Protein AF-A0A959QEJ2-F1 (afdb_monomer_lite)

pLDDT: mean 89.88, std 11.41, range [33.94, 98.5]

Foldseek 3Di:
DDKDWDFPPPPDPPGTDIDIDDDDDDPPAFDWDKDQALVQLVPWDKDQWDQDPVVSFIAGAKDKWKKKWKWAADDPPPGWTFIDTRNHTQATDDLDVPQQVPQKFKKKWWADQAQRHTDADCQPCPLVFSDGHHPHRIGTFAQQDLVRQVSVLSVLVPHDAQIKMKMKIYHNDLPDFSPLLCQCVSCVPNVDGPVRSVVQQVDDCSVCCNVLGDAIKIKIGGHPDPVTDIDIDTDRRRDMDMDMDIDIHGDFKIKIKHDKIALFPFWFKKAWDWAPDDVVFKDKFKWKWFQAPVRDIDTPGDGHPDRIDTPRPDHSNGRSIMMMMIIMGGSDNSGGTGTSMMIIHGHHDDDPPPDDDD

Secondary structure (DSSP, 8-state):
-EEEEE---TTSTT----EEEEE---TTPPSEEEE-SHHHHTTSEEESEE--TTT-S-EEPEEEEEEEEEE---BTTTB--EEEETTEEEEE----TTT---SEEEEEEEE-TTT--B----SS-TT--SB--TT-SSEEE--SSHHHHHHHHHHHHHSPTT-EEEEEEEESSTT----HHHHGGGHHHHSS-HHHHHHHTT--GGGGHHHH-S--EEEEEETT-TTSPPEEEE--TT--EEEEEEEEEE--EEEEEPPPB--EEEEEEEEEEEES--TTTEEEEEEEEEEPTTS-EEEEEEEE--SEEE-TTS-TTT-SEEEEEEEEEESSS--PPEEEEEEEEEEE-------S--

Structure (mmCIF, N/CA/C/O backbone):
data_AF-A0A959QEJ2-F1
#
_entry.id   AF-A0A959QEJ2-F1
#
loop_
_atom_site.group_PDB
_atom_site.id
_atom_site.type_symbol
_atom_site.label_atom_id
_atom_site.label_alt_id
_atom_site.label_comp_id
_atom_site.label_asym_id
_atom_site.label_entity_id
_atom_site.label_seq_id
_atom_site.pdbx_PDB_ins_code
_atom_site.Cartn_x
_atom_site.Cartn_y
_atom_site.Cartn_z
_atom_site.occupancy
_atom_site.B_iso_or_equiv
_atom_site.auth_seq_id
_atom_site.auth_comp_id
_atom_site.auth_asym_id
_atom_site.auth_atom_id
_atom_site.pdbx_PDB_model_num
ATOM 1 N N . VAL A 1 1 ? -1.644 -9.387 37.502 1.00 73.19 1 VAL A N 1
ATOM 2 C CA . VAL A 1 1 ? -2.914 -10.140 37.366 1.00 73.19 1 VAL A CA 1
ATOM 3 C C . VAL A 1 1 ? -2.727 -11.503 38.004 1.00 73.19 1 VAL A C 1
ATOM 5 O O . VAL A 1 1 ? -1.683 -12.106 37.786 1.00 73.19 1 VAL A O 1
ATOM 8 N N . TYR A 1 2 ? -3.683 -11.956 38.811 1.00 77.75 2 TYR A N 1
ATOM 9 C CA . TYR A 1 2 ? -3.673 -13.294 39.404 1.00 77.75 2 TYR A CA 1
ATOM 10 C C . TYR A 1 2 ? -4.635 -14.194 38.637 1.00 77.75 2 TYR A C 1
ATOM 12 O O . TYR A 1 2 ? -5.730 -13.757 38.289 1.00 77.75 2 TYR A O 1
ATOM 20 N N . TYR A 1 3 ? -4.232 -15.440 38.401 1.00 79.56 3 TYR A N 1
ATOM 21 C CA . TYR A 1 3 ? -5.030 -16.443 37.702 1.00 79.56 3 TYR A CA 1
ATOM 22 C C . TYR A 1 3 ? -5.318 -17.613 38.628 1.00 79.56 3 TYR A C 1
ATOM 24 O O . TYR A 1 3 ? -4.429 -18.084 39.338 1.00 79.56 3 TYR A O 1
ATOM 32 N N . TRP A 1 4 ? -6.546 -18.114 38.588 1.00 76.06 4 TRP A N 1
ATOM 33 C CA . TRP A 1 4 ? -6.916 -19.352 39.255 1.00 76.06 4 TRP A CA 1
ATOM 34 C C . TRP A 1 4 ? -7.781 -20.206 38.335 1.00 76.06 4 TRP A C 1
ATOM 36 O O . TRP A 1 4 ? -8.461 -19.714 37.432 1.00 76.06 4 TRP A O 1
ATOM 46 N N . ARG A 1 5 ? -7.720 -21.519 38.550 1.00 76.75 5 ARG A N 1
ATOM 47 C CA . ARG A 1 5 ? -8.543 -22.491 37.837 1.00 76.75 5 ARG A CA 1
ATOM 48 C C . ARG A 1 5 ? -9.157 -23.473 38.819 1.00 76.75 5 ARG A C 1
ATOM 50 O O . ARG A 1 5 ? -8.495 -23.879 39.770 1.00 76.75 5 ARG A O 1
ATOM 57 N N . VAL A 1 6 ? -10.394 -23.876 38.568 1.00 75.75 6 VAL A N 1
ATOM 58 C CA . VAL A 1 6 ? -11.104 -24.898 39.342 1.00 75.75 6 VAL A CA 1
ATOM 59 C C . VAL A 1 6 ? -11.627 -25.969 38.403 1.00 75.75 6 VAL A C 1
ATOM 61 O O . VAL A 1 6 ? -12.056 -25.672 37.294 1.00 75.75 6 VAL A O 1
ATOM 64 N N . SER A 1 7 ? -11.587 -27.218 38.841 1.00 75.75 7 SER A N 1
ATOM 65 C CA . SER A 1 7 ? -12.257 -28.331 38.180 1.00 75.75 7 SER A CA 1
ATOM 66 C C . SER A 1 7 ? -12.941 -29.180 39.246 1.00 75.75 7 SER A C 1
ATOM 68 O O . SER A 1 7 ? -12.397 -29.286 40.348 1.00 75.75 7 SER A O 1
ATOM 70 N N . PRO A 1 8 ? -14.084 -29.821 38.939 1.00 71.62 8 PRO A N 1
ATOM 71 C CA . PRO A 1 8 ? -14.545 -30.967 39.710 1.00 71.62 8 PRO A CA 1
ATOM 72 C C . PRO A 1 8 ? -13.414 -31.994 39.832 1.00 71.62 8 PRO A C 1
ATOM 74 O O . PRO A 1 8 ? -12.648 -32.189 38.879 1.00 71.62 8 PRO A O 1
ATOM 77 N N . ASP A 1 9 ? -13.291 -32.606 41.008 1.00 66.06 9 ASP A N 1
ATOM 78 C CA . ASP A 1 9 ? -12.338 -33.688 41.236 1.00 66.06 9 ASP A CA 1
ATOM 79 C C . ASP A 1 9 ? -12.692 -34.895 40.346 1.00 66.06 9 ASP A C 1
ATOM 81 O O . ASP A 1 9 ? -13.850 -35.120 39.989 1.00 66.06 9 ASP A O 1
ATOM 85 N N . SER A 1 10 ? -11.672 -35.668 39.990 1.00 61.16 10 SER A N 1
ATOM 86 C CA . SER A 1 10 ? -11.657 -36.825 39.084 1.00 61.16 10 SER A CA 1
ATOM 87 C C . SER A 1 10 ? -12.623 -37.974 39.430 1.00 61.16 10 SER A C 1
ATOM 89 O O . SER A 1 10 ? -12.663 -38.981 38.728 1.00 61.16 10 SER A O 1
ATOM 91 N N . THR A 1 11 ? -13.420 -37.839 40.491 1.00 59.12 11 THR A N 1
ATOM 92 C CA . THR A 1 11 ? -14.353 -38.850 41.007 1.00 59.12 11 THR A CA 1
ATOM 93 C C . THR A 1 11 ? -15.663 -38.949 40.220 1.00 59.12 11 THR A C 1
ATOM 95 O O . THR A 1 11 ? -16.424 -39.895 40.419 1.00 59.12 11 THR A O 1
ATOM 98 N N . ILE A 1 12 ? -15.921 -38.027 39.286 1.00 56.19 12 ILE A N 1
ATOM 99 C CA . ILE A 1 12 ? -17.050 -38.093 38.348 1.00 56.19 12 ILE A CA 1
ATOM 100 C C . ILE A 1 12 ? -16.527 -38.595 36.996 1.00 56.19 12 ILE A C 1
ATOM 102 O O . ILE A 1 12 ? -15.547 -38.066 36.475 1.00 56.19 12 ILE A O 1
ATOM 106 N N . ALA A 1 13 ? -17.217 -39.564 36.383 1.00 59.84 13 ALA A N 1
ATOM 107 C CA . ALA A 1 13 ? -16.878 -40.204 35.100 1.00 59.84 13 ALA A CA 1
ATOM 108 C C . ALA A 1 13 ? -16.727 -39.255 33.878 1.00 59.84 13 ALA A C 1
ATOM 110 O O . ALA A 1 13 ? -16.569 -39.719 32.753 1.00 59.84 13 ALA A O 1
ATOM 111 N N . GLN A 1 14 ? -16.793 -37.934 34.077 1.00 59.59 14 GLN A N 1
ATOM 112 C CA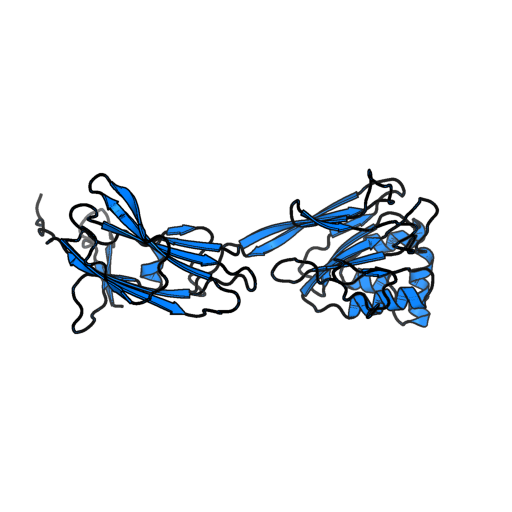 . GLN A 1 14 ? -16.717 -36.888 33.054 1.00 59.59 14 GLN A CA 1
ATOM 113 C C . GLN A 1 14 ? -15.360 -36.155 32.991 1.00 59.59 14 GLN A C 1
ATOM 115 O O . GLN A 1 14 ? -15.221 -35.236 32.184 1.00 59.59 14 GLN A O 1
ATOM 120 N N . GLY A 1 15 ? -14.359 -36.557 33.786 1.00 65.25 15 GLY A N 1
ATOM 121 C CA . GLY A 1 15 ? -13.004 -35.988 33.741 1.00 65.25 15 GLY A CA 1
ATOM 122 C C . GLY A 1 15 ? -12.902 -34.547 34.265 1.00 65.25 15 GLY A C 1
ATOM 123 O O . GLY A 1 15 ? -13.842 -34.011 34.853 1.00 65.25 15 GLY A O 1
ATOM 124 N N . TYR A 1 16 ? -11.740 -33.912 34.068 1.00 69.56 16 TYR A N 1
ATOM 125 C CA . TYR A 1 16 ? -11.512 -32.532 34.504 1.00 69.56 16 TYR A CA 1
ATOM 126 C C . TYR A 1 16 ? -12.243 -31.528 33.601 1.00 69.56 16 TYR A C 1
ATOM 128 O O . TYR A 1 16 ? -12.027 -31.493 32.391 1.00 69.56 16 TYR A O 1
ATOM 136 N N . ARG A 1 17 ? -13.060 -30.658 34.202 1.00 69.75 17 ARG A N 1
ATOM 137 C CA . ARG A 1 17 ? -13.697 -29.506 33.547 1.00 69.75 17 ARG A CA 1
ATOM 138 C C . ARG A 1 17 ? -13.144 -28.225 34.152 1.00 69.75 17 ARG A C 1
ATOM 140 O O . ARG A 1 17 ? -13.677 -27.720 35.138 1.00 69.75 17 ARG A O 1
ATOM 147 N N . TRP A 1 18 ? -12.060 -27.720 33.573 1.00 73.81 18 TRP A N 1
ATOM 148 C CA . TRP A 1 18 ? -11.398 -26.513 34.057 1.00 73.81 18 TRP A CA 1
ATOM 149 C C . TRP A 1 18 ? -12.227 -25.262 33.762 1.00 73.81 18 TRP A C 1
ATOM 151 O O . TRP A 1 18 ? -12.517 -24.953 32.611 1.00 73.81 18 TRP A O 1
ATOM 161 N N . ARG A 1 19 ? -12.562 -24.512 34.810 1.00 68.06 19 ARG A N 1
ATOM 162 C CA . ARG A 1 19 ? -12.990 -23.113 34.734 1.00 68.06 19 ARG A CA 1
ATOM 163 C C . ARG A 1 19 ? -11.826 -22.234 35.152 1.00 68.06 19 ARG A C 1
ATOM 165 O O . ARG A 1 19 ? -11.192 -22.522 36.164 1.00 68.06 19 ARG A O 1
ATOM 172 N N . GLN A 1 20 ? -11.546 -21.187 34.387 1.00 71.62 20 GLN A N 1
ATOM 173 C CA . GLN A 1 20 ? -10.475 -20.231 34.659 1.00 71.62 20 GLN A CA 1
ATOM 174 C C . GLN A 1 20 ? -11.076 -18.873 35.012 1.00 71.62 20 GLN A C 1
ATOM 176 O O . GLN A 1 20 ? -12.088 -18.469 34.444 1.00 71.62 20 GLN A O 1
ATOM 181 N N . SER A 1 21 ? -10.456 -18.173 35.954 1.00 75.25 21 SER A N 1
ATOM 182 C CA . SER A 1 21 ? -10.816 -16.804 36.303 1.00 75.25 21 SER A CA 1
ATOM 183 C C . SER A 1 21 ? -9.566 -16.025 36.708 1.00 75.25 21 SER A C 1
ATOM 185 O O . SER A 1 21 ? -8.531 -16.592 37.071 1.00 75.25 21 SER A O 1
ATOM 187 N N . SER A 1 22 ? -9.648 -14.707 36.579 1.00 76.56 22 SER A N 1
ATOM 188 C CA . SER A 1 22 ? -8.545 -13.786 36.823 1.00 76.56 22 SER A CA 1
ATOM 189 C C . SER A 1 22 ? -9.032 -12.580 37.603 1.00 76.56 22 SER A C 1
ATOM 191 O O . SER A 1 22 ? -10.136 -12.105 37.343 1.00 76.56 22 SER A O 1
ATOM 193 N N . PHE A 1 23 ? -8.198 -12.043 38.485 1.00 76.81 23 PHE A N 1
ATOM 194 C CA . PHE A 1 23 ? -8.492 -10.802 39.196 1.00 76.81 23 PHE A CA 1
ATOM 195 C C . PHE A 1 23 ? -7.242 -9.933 39.347 1.00 76.81 23 PHE A C 1
ATOM 197 O O . PHE A 1 23 ? -6.097 -10.386 39.211 1.00 76.81 23 PHE A O 1
ATOM 204 N N . VAL A 1 24 ? -7.473 -8.661 39.649 1.00 77.75 24 VAL A N 1
ATOM 205 C CA . VAL A 1 24 ? -6.441 -7.702 40.038 1.00 77.75 24 VAL A CA 1
ATOM 206 C C . VAL A 1 24 ? -6.833 -7.140 41.395 1.00 77.75 24 VAL A C 1
ATOM 208 O O . VAL A 1 24 ? -8.002 -6.858 41.632 1.00 77.75 24 VAL A O 1
ATOM 211 N N . PHE A 1 25 ? -5.859 -7.013 42.291 1.00 76.31 25 PHE A N 1
ATOM 212 C CA . PHE A 1 25 ? -6.046 -6.334 43.564 1.00 76.31 25 PHE A CA 1
ATOM 213 C C . PHE A 1 25 ? -5.386 -4.962 43.482 1.00 76.31 25 PHE A C 1
ATOM 215 O O . PHE A 1 25 ? -4.168 -4.873 43.322 1.00 76.31 25 PHE A O 1
ATOM 222 N N . LEU A 1 26 ? -6.200 -3.916 43.572 1.00 75.50 26 LEU A N 1
ATOM 223 C CA . LEU A 1 26 ? -5.760 -2.530 43.632 1.00 75.50 26 LEU A CA 1
ATOM 224 C C . LEU A 1 26 ? -6.232 -1.970 44.977 1.00 75.50 26 LEU A C 1
ATOM 226 O O . LEU A 1 26 ? -7.440 -1.896 45.209 1.00 75.50 26 LEU A O 1
ATOM 230 N N . PRO A 1 27 ? -5.314 -1.641 45.901 1.00 68.00 27 PRO A N 1
ATOM 231 C CA . PRO A 1 27 ? -5.699 -1.025 47.161 1.00 68.00 27 PRO A CA 1
ATOM 232 C C . PRO A 1 27 ? -6.473 0.271 46.883 1.00 68.00 27 PRO A C 1
ATOM 234 O O . PRO A 1 27 ? -5.982 1.102 46.130 1.00 68.00 27 PRO A O 1
ATOM 237 N N . GLN A 1 28 ? -7.629 0.449 47.532 1.00 70.38 28 GLN A N 1
ATOM 238 C CA . GLN A 1 28 ? -8.501 1.641 47.457 1.00 70.38 28 GLN A CA 1
ATOM 239 C C . GLN A 1 28 ? -9.417 1.776 46.226 1.00 70.38 28 GLN A C 1
ATOM 241 O O . GLN A 1 28 ? -10.182 2.734 46.173 1.00 70.38 28 GLN A O 1
ATOM 246 N N . GLU A 1 29 ? -9.421 0.816 45.301 1.00 70.25 29 GLU A N 1
ATOM 247 C CA . GLU A 1 29 ? -10.379 0.795 44.185 1.00 70.25 29 GLU A CA 1
ATOM 248 C C . GLU A 1 29 ? -11.681 0.075 44.565 1.00 70.25 29 GLU A C 1
ATOM 250 O O . GLU A 1 29 ? -11.687 -0.878 45.354 1.00 70.25 29 GLU A O 1
ATOM 255 N N . THR A 1 30 ? -12.797 0.519 43.990 1.00 69.38 30 THR A N 1
ATOM 256 C CA . THR A 1 30 ? -14.090 -0.167 44.090 1.00 69.38 30 THR A CA 1
ATOM 257 C C . THR A 1 30 ? -14.113 -1.415 43.201 1.00 69.38 30 THR A C 1
ATOM 259 O O . THR A 1 30 ? -13.278 -1.600 42.314 1.00 69.38 30 THR A O 1
ATOM 262 N N . GLY A 1 31 ? -15.050 -2.330 43.472 1.00 82.69 31 GLY A N 1
ATOM 263 C CA . GLY A 1 31 ? -15.247 -3.518 42.638 1.00 82.69 31 GLY A CA 1
ATOM 264 C C . GLY A 1 31 ? -15.493 -3.156 41.169 1.00 82.69 31 GLY A C 1
ATOM 265 O O . GLY A 1 31 ? -15.889 -2.037 40.841 1.00 82.69 31 GLY A O 1
ATOM 266 N N . GLY A 1 32 ? -15.240 -4.099 40.265 1.00 89.50 32 GLY A N 1
ATOM 267 C CA . GLY A 1 32 ? -15.432 -3.838 38.848 1.00 89.50 32 GLY A CA 1
ATOM 268 C C . GLY A 1 32 ? -14.846 -4.903 37.937 1.00 89.50 32 GLY A C 1
ATOM 269 O O . GLY A 1 32 ? -14.645 -6.056 38.322 1.00 89.50 32 GLY A O 1
ATOM 270 N N . TRP A 1 33 ? -14.562 -4.484 36.712 1.00 93.25 33 TRP A N 1
ATOM 271 C CA . TRP A 1 33 ? -14.035 -5.303 35.632 1.00 93.25 33 TRP A CA 1
ATOM 272 C C . TRP A 1 33 ? -12.700 -4.740 35.129 1.00 93.25 33 TRP A C 1
ATOM 274 O O . TRP A 1 33 ? -12.486 -3.528 35.109 1.00 93.25 33 TRP A O 1
ATOM 284 N N . ASN A 1 34 ? -11.784 -5.629 34.737 1.00 92.62 34 ASN A N 1
ATOM 285 C CA . ASN A 1 34 ? -10.439 -5.278 34.281 1.00 92.62 34 ASN A CA 1
ATOM 286 C C . ASN A 1 34 ? -9.945 -6.267 33.225 1.00 92.62 34 ASN A C 1
ATOM 288 O O . ASN A 1 34 ? -9.880 -7.471 33.504 1.00 92.62 34 ASN A O 1
ATOM 292 N N . GLN A 1 35 ? -9.393 -5.744 32.131 1.00 92.81 35 GLN A N 1
ATOM 293 C CA . GLN A 1 35 ? -8.440 -6.474 31.293 1.00 92.81 35 GLN A CA 1
ATOM 294 C C . GLN A 1 35 ? -7.149 -5.663 31.165 1.00 92.81 35 GLN A C 1
ATOM 296 O O . GLN A 1 35 ? -7.162 -4.472 30.865 1.00 92.81 35 GLN A O 1
ATOM 301 N N . SER A 1 36 ? -6.030 -6.301 31.496 1.00 91.50 36 SER A N 1
ATOM 302 C CA . SER A 1 36 ? -4.700 -5.680 31.509 1.00 91.50 36 SER A CA 1
ATOM 303 C C . SER A 1 36 ? -3.592 -6.717 31.297 1.00 91.50 36 SER A C 1
ATOM 305 O O . SER A 1 36 ? -2.507 -6.614 31.872 1.00 91.50 36 SER A O 1
ATOM 307 N N . HIS A 1 37 ? -3.922 -7.828 30.642 1.00 91.31 37 HIS A N 1
ATOM 308 C CA . HIS A 1 37 ? -3.003 -8.928 30.380 1.00 91.31 37 HIS A CA 1
ATOM 309 C C . HIS A 1 37 ? -3.528 -9.765 29.216 1.00 91.31 37 HIS A C 1
ATOM 311 O O . HIS A 1 37 ? -4.727 -10.019 29.137 1.00 91.31 37 HIS A O 1
ATOM 317 N N . PHE A 1 38 ? -2.613 -10.276 28.392 1.00 88.19 38 PHE A N 1
ATOM 318 C CA . PHE A 1 38 ? -2.868 -11.085 27.195 1.00 88.19 38 PHE A CA 1
ATOM 319 C C . PHE A 1 38 ? -4.052 -12.069 27.310 1.00 88.19 38 PHE A C 1
ATOM 321 O O . PHE A 1 38 ? -5.046 -11.900 26.622 1.00 88.19 38 PHE A O 1
ATOM 328 N N . PHE A 1 39 ? -4.017 -13.039 28.235 1.00 87.69 39 PHE A N 1
ATOM 329 C CA . PHE A 1 39 ? -5.106 -14.026 28.399 1.00 87.69 39 PHE A CA 1
ATOM 330 C C . PHE A 1 39 ? -6.479 -13.443 28.773 1.00 87.69 39 PHE A C 1
ATOM 332 O O . PHE A 1 39 ? -7.493 -14.132 28.687 1.00 87.69 39 PHE A O 1
ATOM 339 N N . GLN A 1 40 ? -6.527 -12.206 29.272 1.00 88.44 40 GLN A N 1
ATOM 340 C CA . GLN A 1 40 ? -7.794 -11.527 29.504 1.00 88.44 40 GLN A CA 1
ATOM 341 C C . GLN A 1 40 ? -8.339 -10.960 28.194 1.00 88.44 40 GLN A C 1
ATOM 343 O O . GLN A 1 40 ? -9.534 -11.137 27.969 1.00 88.44 40 GLN A O 1
ATOM 348 N N . PHE A 1 41 ? -7.474 -10.345 27.377 1.00 92.00 41 PHE A N 1
ATOM 349 C CA . PHE A 1 41 ? -7.779 -9.797 26.050 1.00 92.00 41 PHE A CA 1
ATOM 350 C C . PHE A 1 41 ? -8.042 -10.873 24.994 1.00 92.00 41 PHE A C 1
ATOM 352 O O . PHE A 1 41 ? -8.841 -10.675 24.097 1.00 92.00 41 PHE A O 1
ATOM 359 N N . SER A 1 42 ? -7.469 -12.072 25.126 1.00 88.44 42 SER A N 1
ATOM 360 C CA . SER A 1 42 ? -7.726 -13.188 24.199 1.00 88.44 42 SER A CA 1
ATOM 361 C C . SER A 1 42 ? -9.177 -13.705 24.220 1.00 88.44 42 SER A C 1
ATOM 363 O O . SER A 1 42 ? -9.483 -14.701 23.572 1.00 88.44 42 SER A O 1
ATOM 365 N N . ARG A 1 43 ? -10.046 -13.108 25.045 1.00 91.56 43 ARG A N 1
ATOM 366 C CA . ARG A 1 43 ? -11.486 -13.392 25.130 1.00 91.56 43 ARG A CA 1
ATOM 367 C C . ARG A 1 43 ? -12.334 -12.328 24.430 1.00 91.56 43 ARG A C 1
ATOM 369 O O . ARG A 1 43 ? -13.553 -12.470 24.425 1.00 91.56 43 ARG A O 1
ATOM 376 N N . ASP A 1 44 ? -11.698 -11.275 23.934 1.00 95.88 44 ASP A N 1
ATOM 377 C CA . ASP A 1 44 ? -12.350 -10.168 23.252 1.00 95.88 44 ASP A CA 1
ATOM 378 C C . ASP A 1 44 ? -12.642 -10.526 21.794 1.00 95.88 44 ASP A C 1
ATOM 380 O O . ASP A 1 44 ? -12.131 -11.509 21.249 1.00 95.88 44 ASP A O 1
ATOM 384 N N . GLU A 1 45 ? -13.519 -9.741 21.186 1.00 96.00 45 GLU A N 1
ATOM 385 C CA . GLU A 1 45 ? -13.860 -9.829 19.775 1.00 96.00 45 GLU A CA 1
ATOM 386 C C . GLU A 1 45 ? -12.905 -8.943 18.977 1.00 96.00 45 GLU A C 1
ATOM 388 O O . GLU A 1 45 ? -12.737 -7.770 19.296 1.00 96.00 45 GLU A O 1
ATOM 393 N N . PHE A 1 46 ? -12.271 -9.493 17.946 1.00 94.75 46 PHE A N 1
ATOM 394 C CA . PHE A 1 46 ? -11.348 -8.747 17.098 1.00 94.75 46 PHE A CA 1
ATOM 395 C C . PHE A 1 46 ? -11.906 -8.663 15.679 1.00 94.75 46 PHE A C 1
ATOM 397 O O . PHE A 1 46 ? -12.263 -9.688 15.093 1.00 94.75 46 PHE A O 1
ATOM 404 N N . VAL A 1 47 ? -11.958 -7.454 15.116 1.00 92.75 47 VAL A N 1
ATOM 405 C CA . VAL A 1 47 ? -12.362 -7.215 13.723 1.00 92.75 47 VAL A CA 1
ATOM 406 C C . VAL A 1 47 ? -11.237 -6.472 13.024 1.00 92.75 47 VAL A C 1
ATOM 408 O O . VAL A 1 47 ? -10.844 -5.396 13.460 1.00 92.75 47 VAL A O 1
ATOM 411 N N . ASN A 1 48 ? -10.701 -7.057 11.951 1.00 91.06 48 ASN A N 1
ATOM 412 C CA . ASN A 1 48 ? -9.531 -6.555 11.217 1.00 91.06 48 ASN A CA 1
ATOM 413 C C . ASN A 1 48 ? -8.263 -6.320 12.068 1.00 91.06 48 ASN A C 1
ATOM 415 O O . ASN A 1 48 ? -7.281 -5.757 11.589 1.00 91.06 48 ASN A O 1
ATOM 419 N N . THR A 1 49 ? -8.252 -6.845 13.292 1.00 92.62 49 THR A N 1
ATOM 420 C CA . THR A 1 49 ? -7.126 -6.855 14.226 1.00 92.62 49 THR A CA 1
ATOM 421 C C . THR A 1 49 ? -6.934 -8.280 14.742 1.00 92.62 49 THR A C 1
ATOM 423 O O . THR A 1 49 ? -7.853 -9.095 14.726 1.00 92.62 49 THR A O 1
ATOM 426 N N . GLU A 1 50 ? -5.740 -8.597 15.217 1.00 93.06 50 GLU A N 1
ATOM 427 C CA . GLU A 1 50 ? -5.402 -9.831 15.910 1.00 93.06 50 GLU A CA 1
ATOM 428 C C . GLU A 1 50 ? -4.468 -9.546 17.096 1.00 93.06 50 GLU A C 1
ATOM 430 O O . GLU A 1 50 ? -3.819 -8.499 17.178 1.00 93.06 50 GLU A O 1
ATOM 435 N N . LEU A 1 51 ? -4.402 -10.492 18.037 1.00 92.88 51 LEU A N 1
ATOM 436 C CA . LEU A 1 51 ? -3.491 -10.455 19.183 1.00 92.88 51 LEU A CA 1
ATOM 437 C C . LEU A 1 51 ? -2.651 -11.747 19.208 1.00 92.88 51 LEU A C 1
ATOM 439 O O . LEU A 1 51 ? -3.009 -12.697 19.912 1.00 92.88 51 LEU A O 1
ATOM 443 N N . PRO A 1 52 ? -1.554 -11.815 18.429 1.00 90.44 52 PRO A N 1
ATOM 444 C CA . PRO A 1 52 ? -0.719 -13.009 18.327 1.00 90.44 52 PRO A CA 1
ATOM 445 C C . PRO A 1 52 ? -0.060 -13.380 19.666 1.00 90.44 52 PRO A C 1
ATOM 447 O O . PRO A 1 52 ? 0.347 -12.514 20.443 1.00 90.44 52 PRO A O 1
ATOM 450 N N . GLU A 1 53 ? 0.045 -14.678 19.974 1.00 87.88 53 GLU A N 1
ATOM 451 C CA . GLU A 1 53 ? 0.583 -15.157 21.263 1.00 87.88 53 GLU A CA 1
ATOM 452 C C . GLU A 1 53 ? 2.101 -14.958 21.408 1.00 87.88 53 GLU A C 1
ATOM 454 O O . GLU A 1 53 ? 2.608 -14.800 22.526 1.00 87.88 53 GLU A O 1
ATOM 459 N N . ASP A 1 54 ? 2.815 -14.955 20.287 1.00 88.75 54 ASP A N 1
ATOM 460 C CA . ASP A 1 54 ? 4.262 -14.788 20.187 1.00 88.75 54 ASP A CA 1
ATOM 461 C C . ASP A 1 54 ? 4.700 -13.343 20.452 1.00 88.75 54 ASP A C 1
ATOM 463 O O . ASP A 1 54 ? 5.650 -13.121 21.205 1.00 88.75 54 ASP A O 1
ATOM 467 N N . THR A 1 55 ? 3.983 -12.362 19.899 1.00 89.06 55 THR A N 1
ATOM 468 C CA . THR A 1 55 ? 4.278 -10.935 20.098 1.00 89.06 55 THR A CA 1
ATOM 469 C C . THR A 1 55 ? 3.537 -10.348 21.295 1.00 89.06 55 THR A C 1
ATOM 471 O O . THR A 1 55 ? 4.053 -9.449 21.959 1.00 89.06 55 THR A O 1
ATOM 474 N N . ARG A 1 56 ? 2.329 -10.854 21.591 1.00 90.31 56 ARG A N 1
ATOM 475 C CA . ARG A 1 56 ? 1.381 -10.306 22.580 1.00 90.31 56 ARG A CA 1
ATOM 476 C C . ARG A 1 56 ? 1.087 -8.819 22.375 1.00 90.31 56 ARG A C 1
ATOM 478 O O . ARG A 1 56 ? 0.737 -8.127 23.330 1.00 90.31 56 ARG A O 1
ATOM 485 N N . ARG A 1 57 ? 1.237 -8.338 21.142 1.00 92.69 57 ARG A N 1
ATOM 486 C CA . ARG A 1 57 ? 0.929 -6.973 20.713 1.00 92.69 57 ARG A CA 1
ATOM 487 C C . ARG A 1 57 ? -0.179 -7.022 19.667 1.00 92.69 57 ARG A C 1
ATOM 489 O O . ARG A 1 57 ? -0.338 -8.037 18.999 1.00 92.69 57 ARG A O 1
ATOM 496 N N . LEU A 1 58 ? -0.970 -5.954 19.577 1.00 92.75 58 LEU A N 1
ATOM 497 C CA . LEU A 1 58 ? -2.024 -5.886 18.566 1.00 92.75 58 LEU A CA 1
ATOM 498 C C . LEU A 1 58 ? -1.359 -5.784 17.194 1.00 92.75 58 LEU A C 1
ATOM 500 O O . LEU A 1 58 ? -0.305 -5.163 17.059 1.00 92.75 58 LEU A O 1
ATOM 504 N N . LYS A 1 59 ? -1.976 -6.401 16.195 1.00 92.06 59 LYS A N 1
ATOM 505 C CA . LYS A 1 59 ? -1.558 -6.335 14.797 1.00 92.06 59 LYS A CA 1
ATOM 506 C C . LYS A 1 59 ? -2.818 -6.245 13.940 1.00 92.06 59 LYS A C 1
ATOM 508 O O . LYS A 1 59 ? -3.793 -6.919 14.256 1.00 92.06 59 LYS A O 1
ATOM 513 N N . TYR A 1 60 ? -2.833 -5.429 12.889 1.00 91.38 60 TYR A N 1
ATOM 514 C CA . TYR A 1 60 ? -3.915 -5.506 11.905 1.00 91.38 60 TYR A CA 1
ATOM 515 C C . TYR A 1 60 ? -3.843 -6.831 11.140 1.00 91.38 60 TYR A C 1
ATOM 517 O O . TYR A 1 60 ? -2.769 -7.424 11.015 1.00 91.38 60 TYR A O 1
ATOM 525 N N . ILE A 1 61 ? -4.980 -7.306 10.631 1.00 86.25 61 ILE A N 1
ATOM 526 C CA . ILE A 1 61 ? -4.981 -8.485 9.757 1.00 86.25 61 ILE A CA 1
ATOM 527 C C . ILE A 1 61 ? -4.170 -8.210 8.487 1.00 86.25 61 ILE A C 1
ATOM 529 O O . ILE A 1 61 ? -4.066 -7.069 8.025 1.00 86.25 61 ILE A O 1
ATOM 533 N N . ASP A 1 62 ? -3.624 -9.270 7.906 1.00 79.44 62 ASP A N 1
ATOM 534 C CA . ASP A 1 62 ? -2.980 -9.178 6.602 1.00 79.44 62 ASP A CA 1
ATOM 535 C C . ASP A 1 62 ? -4.052 -8.889 5.532 1.00 79.44 62 ASP A C 1
ATOM 537 O O . ASP A 1 62 ? -5.137 -9.476 5.535 1.00 79.44 62 ASP A O 1
ATOM 541 N N . ASP A 1 63 ? -3.741 -7.981 4.612 1.00 77.00 63 ASP A N 1
ATOM 542 C CA . ASP A 1 63 ? -4.531 -7.678 3.422 1.00 77.00 63 ASP A CA 1
ATOM 543 C C . ASP A 1 63 ? -3.770 -8.143 2.176 1.00 77.00 63 ASP A C 1
ATOM 545 O O . ASP A 1 63 ? -2.540 -8.209 2.154 1.00 77.00 63 ASP A O 1
ATOM 549 N N . VAL A 1 64 ? -4.492 -8.461 1.108 1.00 77.69 64 VAL A N 1
ATOM 550 C CA . VAL A 1 64 ? -3.883 -8.787 -0.180 1.00 77.69 64 VAL A CA 1
ATOM 551 C C . VAL A 1 64 ? -4.308 -7.739 -1.188 1.00 77.69 64 VAL A C 1
ATOM 553 O O . VAL A 1 64 ? -5.455 -7.689 -1.628 1.00 77.69 64 VAL A O 1
ATOM 556 N N . ILE A 1 65 ? -3.345 -6.922 -1.593 1.00 84.38 65 ILE A N 1
ATOM 557 C CA . ILE A 1 65 ? -3.531 -5.895 -2.607 1.00 84.38 65 ILE A CA 1
ATOM 558 C C . ILE A 1 65 ? -3.073 -6.465 -3.945 1.00 84.38 65 ILE A C 1
ATOM 560 O O . ILE A 1 65 ? -1.950 -6.945 -4.078 1.00 84.38 65 ILE A O 1
ATOM 564 N N . ASP A 1 66 ? -3.939 -6.401 -4.952 1.00 88.12 66 ASP A N 1
ATOM 565 C CA . ASP A 1 66 ? -3.606 -6.848 -6.304 1.00 88.12 66 ASP A CA 1
ATOM 566 C C . ASP A 1 66 ? -2.984 -5.700 -7.109 1.00 88.12 66 ASP A C 1
ATOM 568 O O . ASP A 1 66 ? -3.630 -4.674 -7.334 1.00 88.12 66 ASP A O 1
ATOM 572 N N . LEU A 1 67 ? -1.736 -5.848 -7.542 1.00 92.56 67 LEU A N 1
ATOM 573 C CA . LEU A 1 67 ? -1.081 -4.915 -8.452 1.00 92.56 67 LEU A CA 1
ATOM 574 C C . LEU A 1 67 ? -1.205 -5.413 -9.880 1.00 92.56 67 LEU A C 1
ATOM 576 O O . LEU A 1 67 ? -0.779 -6.522 -10.188 1.00 92.56 67 LEU A O 1
ATOM 580 N N . LYS A 1 68 ? -1.727 -4.575 -10.776 1.00 95.38 68 LYS A N 1
ATOM 581 C CA . LYS A 1 68 ? -1.903 -4.945 -12.186 1.00 95.38 68 LYS A CA 1
ATOM 582 C C . LYS A 1 68 ? -1.070 -4.060 -13.083 1.00 95.38 68 LYS A C 1
ATOM 584 O O . LYS A 1 68 ? -1.039 -2.850 -12.883 1.00 95.38 68 LYS A O 1
ATOM 589 N N . ILE A 1 69 ? -0.467 -4.640 -14.112 1.00 97.38 69 ILE A N 1
ATOM 590 C CA . ILE A 1 69 ? 0.181 -3.899 -15.195 1.00 97.38 69 ILE A CA 1
ATOM 591 C C . ILE A 1 69 ? -0.535 -4.255 -16.486 1.00 97.38 69 ILE A C 1
ATOM 593 O O . ILE A 1 69 ? -0.700 -5.428 -16.807 1.00 97.38 69 ILE A O 1
ATOM 597 N N . GLN A 1 70 ? -0.947 -3.229 -17.218 1.00 96.50 70 GLN A N 1
ATOM 598 C CA . GLN A 1 70 ? -1.432 -3.330 -18.579 1.00 96.50 70 GLN A CA 1
ATOM 599 C C . GLN A 1 70 ? -0.393 -2.710 -19.507 1.00 96.50 70 GLN A C 1
ATOM 601 O O . GLN A 1 70 ? -0.117 -1.515 -19.378 1.00 96.50 70 GLN A O 1
ATOM 606 N N . ASN A 1 71 ? 0.130 -3.478 -20.464 1.00 97.44 71 ASN A N 1
ATOM 607 C CA . ASN A 1 71 ? 1.043 -2.950 -21.473 1.00 97.44 71 ASN A CA 1
ATOM 608 C C . ASN A 1 71 ? 0.533 -3.184 -22.902 1.00 97.44 71 ASN A C 1
ATOM 610 O O . ASN A 1 71 ? -0.128 -4.175 -23.201 1.00 97.44 71 ASN A O 1
ATOM 614 N N . CYS A 1 72 ? 0.777 -2.208 -23.772 1.00 96.19 72 CYS A N 1
ATOM 615 C CA . CYS A 1 72 ? 0.375 -2.180 -25.174 1.00 96.19 72 CYS A CA 1
ATOM 616 C C . CYS A 1 72 ? 1.069 -1.017 -25.900 1.00 96.19 72 CYS A C 1
ATOM 618 O O . CYS A 1 72 ? 1.662 -0.139 -25.277 1.00 96.19 72 CYS A O 1
ATOM 620 N N . ILE A 1 73 ? 0.926 -0.943 -27.220 1.00 95.25 73 ILE A N 1
ATOM 621 C CA . ILE A 1 73 ? 1.163 0.317 -27.929 1.00 95.25 73 ILE A CA 1
ATOM 622 C C . ILE A 1 73 ? 0.066 1.316 -27.544 1.00 95.25 73 ILE A C 1
ATOM 624 O O . ILE A 1 73 ? -1.118 0.970 -27.482 1.00 95.25 73 ILE A O 1
ATOM 628 N N . TYR A 1 74 ? 0.468 2.556 -27.276 1.00 93.62 74 TYR A N 1
ATOM 629 C CA . TYR A 1 74 ? -0.440 3.634 -26.908 1.00 93.62 74 TYR A CA 1
ATOM 630 C C . TYR A 1 74 ? -1.368 4.014 -28.070 1.00 93.62 74 TYR A C 1
ATOM 632 O O . TYR A 1 74 ? -0.917 4.423 -29.135 1.00 93.62 74 TYR A O 1
ATOM 640 N N . ASP A 1 75 ? -2.672 3.958 -27.821 1.00 90.44 75 ASP A N 1
ATOM 641 C CA . ASP A 1 75 ? -3.732 4.394 -28.726 1.00 90.44 75 ASP A CA 1
ATOM 642 C C . ASP A 1 75 ? -4.865 5.009 -27.893 1.00 90.44 75 ASP A C 1
ATOM 644 O O . ASP A 1 75 ? -5.692 4.317 -27.301 1.00 90.44 75 ASP A O 1
ATOM 648 N N . PHE A 1 76 ? -4.866 6.334 -27.757 1.00 85.88 76 PHE A N 1
ATOM 649 C CA . PHE A 1 76 ? -5.832 7.022 -26.904 1.00 85.88 76 PHE A CA 1
ATOM 650 C C . PHE A 1 76 ? -7.219 7.120 -27.562 1.00 85.88 76 PHE A C 1
ATOM 652 O O . PHE A 1 76 ? -7.308 7.578 -28.702 1.00 85.88 76 PHE A O 1
ATOM 659 N N . PRO A 1 77 ? -8.322 6.856 -26.829 1.00 85.56 77 PRO A N 1
ATOM 660 C CA . PRO A 1 77 ? -8.401 6.499 -25.403 1.00 85.56 77 PRO A CA 1
ATOM 661 C C . PRO A 1 77 ? -8.453 4.984 -25.127 1.00 85.56 77 PRO A C 1
ATOM 663 O O . PRO A 1 77 ? -8.576 4.585 -23.971 1.00 85.56 77 PRO A O 1
ATOM 666 N N . SER A 1 78 ? -8.426 4.156 -26.171 1.00 85.00 78 SER A N 1
ATOM 667 C CA . SER A 1 78 ? -8.714 2.716 -26.161 1.00 85.00 78 SER A CA 1
ATOM 668 C C . SER A 1 78 ? -7.655 1.872 -25.456 1.00 85.00 78 SER A C 1
ATOM 670 O O . SER A 1 78 ? -7.997 0.925 -24.749 1.00 85.00 78 SER A O 1
ATOM 672 N N . ARG A 1 79 ? -6.376 2.187 -25.658 1.00 90.62 79 ARG A N 1
ATOM 673 C CA . ARG A 1 79 ? -5.227 1.399 -25.204 1.00 90.62 79 ARG A CA 1
ATOM 674 C C . ARG A 1 79 ? -4.193 2.328 -24.598 1.00 90.62 79 ARG A C 1
ATOM 676 O O . ARG A 1 79 ? -3.577 3.140 -25.281 1.00 90.62 79 ARG A O 1
ATOM 683 N N . ILE A 1 80 ? -4.020 2.239 -23.287 1.00 93.50 80 ILE A N 1
ATOM 684 C CA . ILE A 1 80 ? -3.056 3.066 -22.568 1.00 93.50 80 ILE A CA 1
ATOM 685 C C . ILE A 1 80 ? -2.242 2.131 -21.674 1.00 93.50 80 ILE A C 1
ATOM 687 O O . ILE A 1 80 ? -2.852 1.406 -20.880 1.00 93.50 80 ILE A O 1
ATOM 691 N N . PRO A 1 81 ? -0.901 2.134 -21.777 1.00 96.00 81 PRO A N 1
ATOM 692 C CA . PRO A 1 81 ? -0.045 1.438 -20.824 1.00 96.00 81 PRO A CA 1
ATOM 693 C C . PRO A 1 81 ? -0.192 2.056 -19.438 1.00 96.00 81 PRO A C 1
ATOM 695 O O . PRO A 1 81 ? -0.060 3.277 -19.281 1.00 96.00 81 PRO A O 1
ATOM 698 N N . ARG A 1 82 ? -0.544 1.234 -18.449 1.00 96.25 82 ARG A N 1
ATOM 699 C CA . ARG A 1 82 ? -0.932 1.668 -17.099 1.00 96.25 82 ARG A CA 1
ATOM 700 C C . ARG A 1 82 ? -0.617 0.609 -16.066 1.00 96.25 82 ARG A C 1
ATOM 702 O O . ARG A 1 82 ? -0.617 -0.577 -16.379 1.00 96.25 82 ARG A O 1
ATOM 709 N N . TYR A 1 83 ? -0.467 1.042 -14.823 1.00 97.06 83 TYR A N 1
ATOM 710 C CA . TYR A 1 83 ? -0.463 0.137 -13.684 1.00 97.06 83 TYR A CA 1
ATOM 711 C C . TYR A 1 83 ? -1.479 0.565 -12.622 1.00 97.06 83 TYR A C 1
ATOM 713 O O . TYR A 1 83 ? -1.877 1.733 -12.534 1.00 97.06 83 TYR A O 1
ATOM 721 N N . TYR A 1 84 ? -1.930 -0.417 -11.849 1.00 94.81 84 TYR A N 1
ATOM 722 C CA . TYR A 1 84 ? -3.064 -0.308 -10.947 1.00 94.81 84 TYR A CA 1
ATOM 723 C C . TYR A 1 84 ? -2.746 -0.903 -9.584 1.00 94.81 84 TYR A C 1
ATOM 725 O O . TYR A 1 84 ? -2.010 -1.884 -9.493 1.00 94.81 84 TYR A O 1
ATOM 733 N N . ARG A 1 85 ? -3.402 -0.361 -8.559 1.00 91.38 85 ARG A N 1
ATOM 734 C CA . ARG A 1 85 ? -3.527 -0.942 -7.222 1.00 91.38 85 ARG A CA 1
ATOM 735 C C . ARG A 1 85 ? -4.996 -1.270 -6.981 1.00 91.38 85 ARG A C 1
ATOM 737 O O . ARG A 1 85 ? -5.850 -0.386 -6.928 1.00 91.38 85 ARG A O 1
ATOM 744 N N . GLY A 1 86 ? -5.318 -2.556 -6.929 1.00 87.31 86 GLY A N 1
ATOM 745 C CA . GLY A 1 86 ? -6.684 -3.063 -6.990 1.00 87.31 86 GLY A CA 1
ATOM 746 C C . GLY A 1 86 ? -7.374 -2.664 -8.300 1.00 87.31 86 GLY A C 1
ATOM 747 O O . GLY A 1 86 ? -7.104 -3.227 -9.364 1.00 87.31 86 GLY A O 1
ATOM 748 N N . ASN A 1 87 ? -8.283 -1.692 -8.210 1.00 85.38 87 ASN A N 1
ATOM 749 C CA . ASN A 1 87 ? -9.003 -1.117 -9.354 1.00 85.38 87 ASN A CA 1
ATOM 750 C C . ASN A 1 87 ? -8.632 0.353 -9.622 1.00 85.38 87 ASN A C 1
ATOM 752 O O . ASN A 1 87 ? -9.153 0.955 -10.561 1.00 85.38 87 ASN A O 1
ATOM 756 N N . GLU A 1 88 ? -7.753 0.940 -8.811 1.00 90.56 88 GLU A N 1
ATOM 757 C CA . GLU A 1 88 ? -7.299 2.319 -8.958 1.00 90.56 88 GLU A CA 1
ATOM 758 C C . GLU A 1 88 ? -6.104 2.383 -9.913 1.00 90.56 88 GLU A C 1
ATOM 760 O O . GLU A 1 88 ? -5.116 1.678 -9.721 1.00 90.56 88 GLU A O 1
ATOM 765 N N . ALA A 1 89 ? -6.186 3.223 -10.947 1.00 93.25 89 ALA A N 1
ATOM 766 C CA . ALA A 1 89 ? -5.056 3.485 -11.835 1.00 93.25 89 ALA A CA 1
ATOM 767 C C . ALA A 1 89 ? -4.101 4.476 -11.161 1.00 93.25 89 ALA A C 1
ATOM 769 O O . ALA A 1 89 ? -4.461 5.636 -10.971 1.00 93.25 89 ALA A O 1
ATOM 770 N N . LEU A 1 90 ? -2.889 4.030 -10.838 1.00 94.75 90 LEU A N 1
ATOM 771 C CA . LEU A 1 90 ? -1.907 4.850 -10.127 1.00 94.75 90 LEU A CA 1
ATOM 772 C C . LEU A 1 90 ? -1.040 5.678 -11.077 1.00 94.75 90 LEU A C 1
ATOM 774 O O . LEU A 1 90 ? -0.722 6.827 -10.776 1.00 94.75 90 LEU A O 1
ATOM 778 N N . GLY A 1 91 ? -0.686 5.121 -12.235 1.00 94.50 91 GLY A N 1
ATOM 779 C CA . GLY A 1 91 ? 0.143 5.798 -13.225 1.00 94.50 91 GLY A CA 1
ATOM 780 C C . GLY A 1 91 ? -0.056 5.249 -14.633 1.00 94.50 91 GLY A C 1
ATOM 781 O O . GLY A 1 91 ? -0.555 4.139 -14.845 1.00 94.50 91 GLY A O 1
ATOM 782 N N . SER A 1 92 ? 0.287 6.072 -15.623 1.00 94.50 92 SER A N 1
ATOM 783 C CA . SER A 1 92 ? 0.064 5.762 -17.034 1.00 94.50 92 SER A CA 1
ATOM 784 C C . SER A 1 92 ? 1.096 6.402 -17.937 1.00 94.50 92 SER A C 1
ATOM 786 O O . SER A 1 92 ? 1.408 7.578 -17.756 1.00 94.50 92 SER A O 1
ATOM 788 N N . TYR A 1 93 ? 1.504 5.700 -18.988 1.00 94.31 93 TYR A N 1
ATOM 789 C CA . TYR A 1 93 ? 2.207 6.333 -20.094 1.00 94.31 93 TYR A CA 1
ATOM 790 C C . TYR A 1 93 ? 1.268 7.299 -20.830 1.00 94.31 93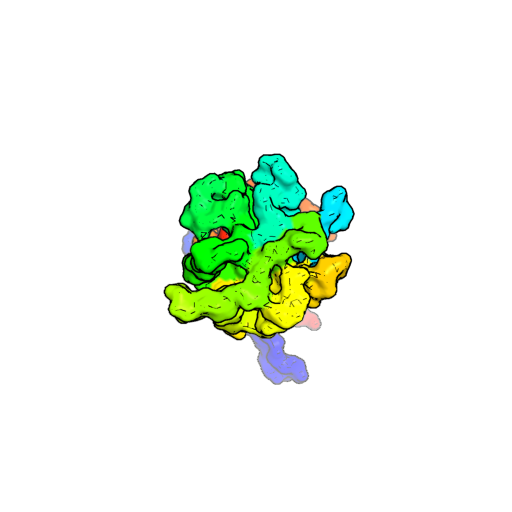 TYR A C 1
ATOM 792 O O . TYR A 1 93 ? 0.218 6.909 -21.346 1.00 94.31 93 TYR A O 1
ATOM 800 N N . ILE A 1 94 ? 1.652 8.575 -20.882 1.00 86.94 94 ILE A N 1
ATOM 801 C CA . ILE A 1 94 ? 0.926 9.613 -21.620 1.00 86.94 94 ILE A CA 1
ATOM 802 C C . ILE A 1 94 ? 1.663 9.849 -22.939 1.00 86.94 94 ILE A C 1
ATOM 804 O O . ILE A 1 94 ? 2.593 10.648 -22.984 1.00 86.94 94 ILE A O 1
ATOM 808 N N . GLY A 1 95 ? 1.271 9.165 -24.015 1.00 76.81 95 GLY A N 1
ATOM 809 C CA . GLY A 1 95 ? 1.873 9.298 -25.350 1.00 76.81 95 GLY A CA 1
ATOM 810 C C . GLY A 1 95 ? 1.448 10.572 -26.090 1.00 76.81 95 GLY A C 1
ATOM 811 O O . GLY A 1 95 ? 0.759 10.513 -27.105 1.00 76.81 95 GLY A O 1
ATOM 812 N N . SER A 1 96 ? 1.822 11.746 -25.580 1.00 75.50 96 SER A N 1
ATOM 813 C CA . SER A 1 96 ? 1.387 13.048 -26.108 1.00 75.50 96 SER A CA 1
ATOM 814 C C . SER A 1 96 ? 2.457 13.725 -26.959 1.00 75.50 96 SER A C 1
ATOM 816 O O . SER A 1 96 ? 3.552 13.986 -26.484 1.00 75.50 96 SER A O 1
ATOM 818 N N . LEU A 1 97 ? 2.120 14.134 -28.187 1.00 70.44 97 LEU A N 1
ATOM 819 C CA . LEU A 1 97 ? 3.029 14.900 -29.059 1.00 70.44 97 LEU A CA 1
ATOM 820 C C . LEU A 1 97 ? 3.444 16.270 -28.491 1.00 70.44 97 LEU A C 1
ATOM 822 O O . LEU A 1 97 ? 4.371 16.876 -29.019 1.00 70.44 97 LEU A O 1
ATOM 826 N N . ILE A 1 98 ? 2.754 16.760 -27.457 1.00 70.75 98 ILE A N 1
ATOM 827 C CA . ILE A 1 98 ? 2.952 18.102 -26.894 1.00 70.75 98 ILE A CA 1
ATOM 828 C C . ILE A 1 98 ? 3.611 18.029 -25.516 1.00 70.75 98 ILE A C 1
ATOM 830 O O . ILE A 1 98 ? 4.494 18.826 -25.223 1.00 70.75 98 ILE A O 1
ATOM 834 N N . THR A 1 99 ? 3.181 17.093 -24.667 1.00 73.31 99 THR A N 1
ATOM 835 C CA . THR A 1 99 ? 3.594 17.064 -23.256 1.00 73.31 99 THR A CA 1
ATOM 836 C C . THR A 1 99 ? 4.682 16.036 -22.975 1.00 73.31 99 THR A C 1
ATOM 838 O O . THR A 1 99 ? 5.562 16.324 -22.180 1.00 73.31 99 THR A O 1
ATOM 841 N N . ASN A 1 100 ? 4.680 14.882 -23.647 1.00 83.00 100 ASN A N 1
ATOM 842 C CA . ASN A 1 100 ? 5.668 13.825 -23.435 1.00 83.00 100 ASN A CA 1
ATOM 843 C C . ASN A 1 100 ? 6.340 13.467 -24.758 1.00 83.00 100 ASN A C 1
ATOM 845 O O . ASN A 1 100 ? 5.767 12.773 -25.593 1.00 83.00 100 ASN A O 1
ATOM 849 N N . THR A 1 101 ? 7.569 13.920 -24.974 1.00 81.88 101 THR A N 1
ATOM 850 C CA . THR A 1 101 ? 8.245 13.719 -26.265 1.00 81.88 101 THR A CA 1
ATOM 851 C C . THR A 1 101 ? 8.809 12.310 -26.458 1.00 81.88 101 THR A C 1
ATOM 853 O O . THR A 1 101 ? 9.173 11.976 -27.586 1.00 81.88 101 THR A O 1
ATOM 856 N N . VAL A 1 102 ? 8.810 11.462 -25.422 1.00 93.50 102 VAL A N 1
ATOM 857 C CA . VAL A 1 102 ? 9.272 10.069 -25.502 1.00 93.50 102 VAL A CA 1
ATOM 858 C C . VAL A 1 102 ? 8.319 9.271 -26.383 1.00 93.50 102 VAL A C 1
ATOM 860 O O . VAL A 1 102 ? 7.139 9.119 -26.055 1.00 93.50 102 VAL A O 1
ATOM 863 N N . LYS A 1 103 ? 8.795 8.811 -27.542 1.00 94.56 103 LYS A N 1
ATOM 864 C CA . LYS A 1 103 ? 7.998 8.026 -28.501 1.00 94.56 103 LYS A CA 1
ATOM 865 C C . LYS A 1 103 ? 8.111 6.528 -28.262 1.00 94.56 103 LYS A C 1
ATOM 867 O O . LYS A 1 103 ? 7.120 5.826 -28.424 1.00 94.56 103 LYS A O 1
ATOM 872 N N . ALA A 1 104 ? 9.290 6.078 -27.860 1.00 96.38 104 ALA A N 1
ATOM 873 C CA . ALA A 1 104 ? 9.546 4.739 -27.378 1.00 96.38 104 ALA A CA 1
ATOM 874 C C . ALA A 1 104 ? 10.595 4.795 -26.263 1.00 96.38 104 ALA A C 1
ATOM 876 O O . ALA A 1 104 ? 11.364 5.754 -26.195 1.00 96.38 104 ALA A O 1
ATOM 877 N N . GLY A 1 105 ? 10.570 3.812 -25.371 1.00 97.38 105 GLY A N 1
ATOM 878 C CA . GLY A 1 105 ? 11.493 3.720 -24.246 1.00 97.38 105 GLY A CA 1
ATOM 879 C C . GLY A 1 105 ? 10.929 2.832 -23.147 1.00 97.38 105 GLY A C 1
ATOM 880 O O . GLY A 1 105 ? 10.220 1.859 -23.425 1.00 97.38 105 GLY A O 1
ATOM 881 N N . VAL A 1 106 ? 11.186 3.201 -21.896 1.00 98.25 106 VAL A N 1
ATOM 882 C CA . VAL A 1 106 ? 10.725 2.464 -20.714 1.00 98.25 106 VAL A CA 1
ATOM 883 C C . VAL A 1 106 ? 10.014 3.386 -19.731 1.00 98.25 106 VAL A C 1
ATOM 885 O O . VAL A 1 106 ? 10.338 4.565 -19.603 1.00 98.25 106 VAL A O 1
ATOM 888 N N . PHE A 1 107 ? 9.022 2.839 -19.042 1.00 98.25 107 PHE A N 1
ATOM 889 C CA . PHE A 1 107 ? 8.342 3.448 -17.910 1.00 98.25 107 PHE A CA 1
ATOM 890 C C . PHE A 1 107 ? 8.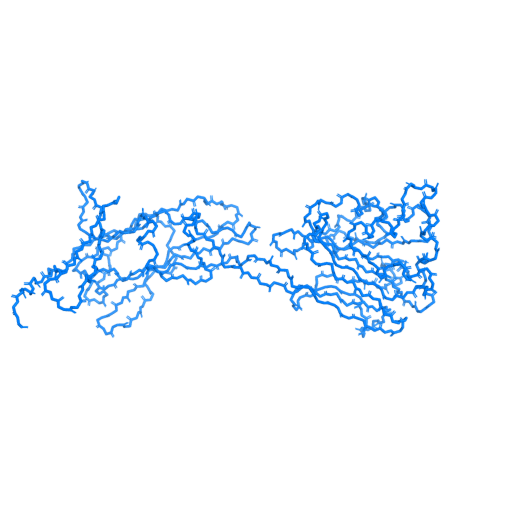681 2.645 -16.660 1.00 98.25 107 PHE A C 1
ATOM 892 O O . PHE A 1 107 ? 8.541 1.420 -16.650 1.00 98.25 107 PHE A O 1
ATOM 899 N N . ILE A 1 108 ? 9.069 3.344 -15.600 1.00 98.50 108 ILE A N 1
ATOM 900 C CA . ILE A 1 108 ? 9.405 2.754 -14.309 1.00 98.50 108 ILE A CA 1
ATOM 901 C C . ILE A 1 108 ? 8.596 3.462 -13.225 1.00 98.50 108 ILE A C 1
ATOM 903 O O . ILE A 1 108 ? 8.576 4.686 -13.161 1.00 98.50 108 ILE A O 1
ATOM 907 N N . ALA A 1 109 ? 7.926 2.707 -12.362 1.00 98.12 109 ALA A N 1
ATOM 908 C CA . ALA A 1 109 ? 7.336 3.213 -11.129 1.00 98.12 109 ALA A CA 1
ATOM 909 C C . ALA A 1 109 ? 7.904 2.438 -9.940 1.00 98.12 109 ALA A C 1
ATOM 911 O O . ALA A 1 109 ? 7.978 1.210 -9.965 1.00 98.12 109 ALA A O 1
ATOM 912 N N . VAL A 1 110 ? 8.281 3.172 -8.897 1.00 97.75 110 VAL A N 1
ATOM 913 C CA . VAL A 1 110 ? 8.764 2.620 -7.630 1.00 97.75 110 VAL A CA 1
ATOM 914 C C . VAL A 1 110 ? 7.647 2.783 -6.615 1.00 97.75 110 VAL A C 1
ATOM 916 O O . VAL A 1 110 ? 7.140 3.891 -6.453 1.00 97.75 110 VAL A O 1
ATOM 919 N N . LEU A 1 111 ? 7.227 1.696 -5.974 1.00 95.62 111 LEU A N 1
ATOM 920 C CA . LEU A 1 111 ? 6.191 1.709 -4.947 1.00 95.62 111 LEU A CA 1
ATOM 921 C C . LEU A 1 111 ? 6.812 1.410 -3.586 1.00 95.62 111 LEU A C 1
ATOM 923 O O . LEU A 1 111 ? 7.669 0.527 -3.467 1.00 95.62 111 LEU A O 1
ATOM 927 N N . ASP A 1 112 ? 6.351 2.129 -2.569 1.00 91.44 112 ASP A N 1
ATOM 928 C CA . ASP A 1 112 ? 6.819 1.955 -1.202 1.00 91.44 112 ASP A CA 1
ATOM 929 C C . ASP A 1 112 ? 6.424 0.581 -0.629 1.00 91.44 112 ASP A C 1
ATOM 931 O O . ASP A 1 112 ? 5.480 -0.077 -1.080 1.00 91.44 112 ASP A O 1
ATOM 935 N N . THR A 1 113 ? 7.154 0.138 0.392 1.00 85.94 113 THR A N 1
ATOM 936 C CA . THR A 1 113 ? 6.997 -1.208 0.963 1.00 85.94 113 THR A CA 1
ATOM 937 C C . THR A 1 113 ? 5.771 -1.391 1.856 1.00 85.94 113 THR A C 1
ATOM 939 O O . THR A 1 113 ? 5.404 -2.534 2.131 1.00 85.94 113 THR A O 1
ATOM 942 N N . VAL A 1 114 ? 5.139 -0.305 2.309 1.00 79.50 114 VAL A N 1
ATOM 943 C CA . VAL A 1 114 ? 4.110 -0.330 3.357 1.00 79.50 114 VAL A CA 1
ATOM 944 C C . VAL A 1 114 ? 2.717 -0.153 2.759 1.00 79.50 114 VAL A C 1
ATOM 946 O O . VAL A 1 114 ? 1.821 -0.983 2.949 1.00 79.50 114 VAL A O 1
ATOM 949 N N . ASN A 1 115 ? 2.530 0.920 1.999 1.00 81.44 115 ASN A N 1
ATOM 950 C CA . ASN A 1 115 ? 1.264 1.330 1.404 1.00 81.44 115 ASN A CA 1
ATOM 951 C C . ASN A 1 115 ? 1.117 0.893 -0.048 1.00 81.44 115 ASN A C 1
ATOM 953 O O . ASN A 1 115 ? -0.017 0.803 -0.544 1.00 81.44 115 ASN A O 1
ATOM 957 N N . ILE A 1 116 ? 2.234 0.532 -0.687 1.00 88.12 116 ILE A N 1
ATOM 958 C CA . ILE A 1 116 ? 2.280 0.156 -2.099 1.00 88.12 116 ILE A CA 1
ATOM 959 C C . ILE A 1 116 ? 1.792 1.337 -2.954 1.00 88.12 116 ILE A C 1
ATOM 961 O O . ILE A 1 116 ? 1.040 1.189 -3.919 1.00 88.12 116 ILE A O 1
ATOM 965 N N . LEU A 1 117 ? 2.176 2.545 -2.547 1.00 91.31 117 LEU A N 1
ATOM 966 C CA . LEU A 1 117 ? 1.912 3.785 -3.250 1.00 91.31 117 LEU A CA 1
ATOM 967 C C . LEU A 1 117 ? 3.162 4.207 -4.020 1.00 91.31 117 LEU A C 1
ATOM 969 O O . LEU A 1 117 ? 4.285 3.931 -3.598 1.00 91.31 117 LEU A O 1
ATOM 973 N N . PRO A 1 118 ? 2.984 4.859 -5.176 1.00 95.31 118 PRO A N 1
ATOM 974 C CA . PRO A 1 118 ? 4.108 5.285 -5.981 1.00 95.31 118 PRO A CA 1
ATOM 975 C C . PRO A 1 118 ? 4.876 6.408 -5.300 1.00 95.31 118 PRO A C 1
ATOM 977 O O . PRO A 1 118 ? 4.284 7.357 -4.789 1.00 95.31 118 PRO A O 1
ATOM 980 N N . ILE A 1 119 ? 6.198 6.315 -5.366 1.00 95.75 119 ILE A N 1
ATOM 981 C CA . ILE A 1 119 ? 7.108 7.415 -5.082 1.00 95.75 119 ILE A CA 1
ATOM 982 C C . ILE A 1 119 ? 7.104 8.304 -6.335 1.00 95.75 119 ILE A C 1
ATOM 984 O O . ILE A 1 119 ? 7.538 7.848 -7.398 1.00 95.75 119 ILE A O 1
ATOM 988 N N . PRO A 1 120 ? 6.539 9.522 -6.269 1.00 95.50 120 PRO A N 1
ATOM 989 C CA . PRO A 1 120 ? 6.382 10.355 -7.449 1.00 95.50 120 PRO A CA 1
ATOM 990 C C . PRO A 1 120 ? 7.700 11.023 -7.847 1.00 95.50 120 PRO A C 1
ATOM 992 O O . PRO A 1 120 ? 8.533 11.343 -6.998 1.00 95.50 120 PRO A O 1
ATOM 995 N N . SER A 1 121 ? 7.835 11.324 -9.139 1.00 93.62 121 SER A N 1
ATOM 996 C CA . SER A 1 121 ? 8.916 12.172 -9.634 1.00 93.62 121 SER A CA 1
ATOM 997 C C . SER A 1 121 ? 8.844 13.575 -9.023 1.00 93.62 121 SER A C 1
ATOM 999 O O . SER A 1 121 ? 7.760 14.134 -8.812 1.00 93.62 121 SER A O 1
ATOM 1001 N N . ASP A 1 122 ? 10.010 14.166 -8.775 1.00 93.00 122 ASP A N 1
ATOM 1002 C CA . ASP A 1 122 ? 10.154 15.552 -8.338 1.00 93.00 122 ASP A CA 1
ATOM 1003 C C . ASP A 1 122 ? 10.052 16.553 -9.505 1.00 93.00 122 ASP A C 1
ATOM 1005 O O . ASP A 1 122 ? 9.929 17.761 -9.285 1.00 93.00 122 ASP A O 1
ATOM 1009 N N . GLY A 1 123 ? 10.037 16.062 -10.751 1.00 90.81 123 GLY A N 1
ATOM 1010 C CA . GLY A 1 123 ? 9.990 16.885 -11.955 1.00 90.81 123 GLY A CA 1
ATOM 1011 C C . GLY A 1 123 ? 11.318 17.512 -12.358 1.00 90.81 123 GLY A C 1
ATOM 1012 O O . GLY A 1 123 ? 11.321 18.330 -13.280 1.00 90.81 123 GLY A O 1
ATOM 1013 N N . ALA A 1 124 ? 12.415 17.180 -11.677 1.00 91.38 124 ALA A N 1
ATOM 1014 C CA . ALA A 1 124 ? 13.715 17.798 -11.891 1.00 91.38 124 ALA A CA 1
ATOM 1015 C C . ALA A 1 124 ? 14.607 17.034 -12.880 1.00 91.38 124 ALA A C 1
ATOM 1017 O O . ALA A 1 124 ? 15.657 17.568 -13.244 1.00 91.38 124 ALA A O 1
ATOM 1018 N N . GLY A 1 125 ? 14.221 15.834 -13.333 1.00 90.25 125 GLY A N 1
ATOM 1019 C CA . GLY A 1 125 ? 15.101 15.013 -14.165 1.00 90.25 125 GLY A CA 1
ATOM 1020 C C . GLY A 1 125 ? 16.246 14.408 -13.353 1.00 90.25 125 GLY A C 1
ATOM 1021 O O . GLY A 1 125 ? 17.337 14.233 -13.894 1.00 90.25 125 GLY A O 1
ATOM 1022 N N . GLN A 1 126 ? 16.061 14.200 -12.041 1.00 91.50 126 GLN A N 1
ATOM 1023 C CA . GLN A 1 126 ? 17.154 13.863 -11.120 1.00 91.50 126 GLN A CA 1
ATOM 1024 C C . GLN A 1 126 ? 17.863 12.561 -11.514 1.00 91.50 126 GLN A C 1
ATOM 1026 O O . GLN A 1 126 ? 19.064 12.425 -11.271 1.00 91.50 126 GLN A O 1
ATOM 1031 N N . TYR A 1 127 ? 17.132 11.628 -12.121 1.00 94.12 127 TYR A N 1
ATOM 1032 C CA . TYR A 1 127 ? 17.630 10.311 -12.495 1.00 94.12 127 TYR A CA 1
ATOM 1033 C C . TYR A 1 127 ? 17.929 10.196 -13.995 1.00 94.12 127 TYR A C 1
ATOM 1035 O O . TYR A 1 127 ? 18.253 9.111 -14.462 1.00 94.12 127 TYR A O 1
ATOM 1043 N N . GLY A 1 128 ? 17.828 11.297 -14.748 1.00 94.25 128 GLY A N 1
ATOM 1044 C CA . GLY A 1 128 ? 17.942 11.298 -16.209 1.00 94.25 128 GLY A CA 1
ATOM 1045 C C . GLY A 1 128 ? 16.622 11.013 -16.931 1.00 94.25 128 GLY A C 1
ATOM 1046 O O . GLY A 1 128 ? 16.613 10.803 -18.138 1.00 94.25 128 GLY A O 1
ATOM 1047 N N . GLU A 1 129 ? 15.482 11.007 -16.231 1.00 94.94 129 GLU A N 1
ATOM 1048 C CA . GLU A 1 129 ? 14.194 10.737 -16.865 1.00 94.94 129 GLU A CA 1
ATOM 1049 C C . GLU A 1 129 ? 13.798 11.832 -17.872 1.00 94.94 129 GLU A C 1
ATOM 1051 O O . GLU A 1 129 ? 13.781 13.028 -17.574 1.00 94.94 129 GLU A O 1
ATOM 1056 N N . ASP A 1 130 ? 13.419 11.422 -19.083 1.00 94.88 130 ASP A N 1
ATOM 1057 C CA . ASP A 1 130 ? 12.965 12.319 -20.150 1.00 94.88 130 ASP A CA 1
ATOM 1058 C C . ASP A 1 130 ? 11.570 12.896 -19.886 1.00 94.88 130 ASP A C 1
ATOM 1060 O O . ASP A 1 130 ? 11.201 13.948 -20.425 1.00 94.88 130 ASP A O 1
ATOM 1064 N N . TYR A 1 131 ? 10.749 12.176 -19.119 1.00 94.25 131 TYR A N 1
ATOM 1065 C CA . TYR A 1 131 ? 9.435 12.647 -18.711 1.00 94.25 131 TYR A CA 1
ATOM 1066 C C . TYR A 1 131 ? 9.028 12.106 -17.344 1.00 94.25 131 TYR A C 1
ATOM 1068 O O . TYR A 1 131 ? 8.983 10.902 -17.100 1.00 94.25 131 TYR A O 1
ATOM 1076 N N . GLY A 1 132 ? 8.597 13.033 -16.500 1.00 91.19 132 GLY A N 1
ATOM 1077 C CA . GLY A 1 132 ? 8.003 12.764 -15.203 1.00 91.19 132 GLY A CA 1
ATOM 1078 C C . GLY A 1 132 ? 7.873 14.081 -14.459 1.00 91.19 132 GLY A C 1
ATOM 1079 O O . GLY A 1 132 ? 8.761 14.397 -13.687 1.00 91.19 132 GLY A O 1
ATOM 1080 N N . PRO A 1 133 ? 6.854 14.916 -14.741 1.00 92.69 133 PRO A N 1
ATOM 1081 C CA . PRO A 1 133 ? 6.690 16.186 -14.035 1.00 92.69 133 PRO A CA 1
ATOM 1082 C C . PRO A 1 133 ? 6.460 15.964 -12.534 1.00 92.69 133 PRO A C 1
ATOM 1084 O O . PRO A 1 133 ? 6.081 14.874 -12.114 1.00 92.69 133 PRO A O 1
ATOM 1087 N N . ALA A 1 134 ? 6.630 17.014 -11.730 1.00 94.69 134 ALA A N 1
ATOM 1088 C CA . ALA A 1 134 ? 6.466 16.930 -10.280 1.00 94.69 134 ALA A CA 1
ATOM 1089 C C . ALA A 1 134 ? 5.111 16.313 -9.885 1.00 94.69 134 ALA A C 1
ATOM 1091 O O . ALA A 1 134 ? 4.057 16.766 -10.343 1.00 94.69 134 ALA A O 1
ATOM 1092 N N . GLY A 1 135 ? 5.141 15.287 -9.033 1.00 93.25 135 GLY A N 1
ATOM 1093 C CA . GLY A 1 135 ? 3.952 14.544 -8.606 1.00 93.25 135 GLY A CA 1
ATOM 1094 C C . GLY A 1 135 ? 3.497 13.454 -9.584 1.00 93.25 135 GLY A C 1
ATOM 1095 O O . GLY A 1 135 ? 2.448 12.850 -9.373 1.00 93.25 135 GLY A O 1
ATOM 1096 N N . PHE A 1 136 ? 4.237 13.203 -10.667 1.00 93.81 136 PHE A N 1
ATOM 1097 C CA . PHE A 1 136 ? 3.924 12.127 -11.599 1.00 93.81 136 PHE A CA 1
ATOM 1098 C C . PHE A 1 136 ? 4.364 10.780 -11.025 1.00 93.81 136 PHE A C 1
ATOM 1100 O O . PHE A 1 136 ? 5.512 10.601 -10.632 1.00 93.81 136 PHE A O 1
ATOM 1107 N N . ASN A 1 137 ? 3.442 9.821 -11.007 1.00 96.50 137 ASN A N 1
ATOM 1108 C CA . ASN A 1 137 ? 3.635 8.493 -10.431 1.00 96.50 137 ASN A CA 1
ATOM 1109 C C . ASN A 1 137 ? 4.402 7.564 -11.388 1.00 96.50 137 ASN A C 1
ATOM 1111 O O . ASN A 1 137 ? 3.884 6.545 -11.843 1.00 96.50 137 ASN A O 1
ATOM 1115 N N . GLY A 1 138 ? 5.608 7.964 -11.774 1.00 95.81 138 GLY A N 1
ATOM 1116 C CA . GLY A 1 138 ? 6.491 7.190 -12.631 1.00 95.81 138 GLY A CA 1
ATOM 1117 C C . GLY A 1 138 ? 7.573 8.035 -13.288 1.00 95.81 138 GLY A C 1
ATOM 1118 O O . GLY A 1 138 ? 7.558 9.262 -13.236 1.00 95.81 138 GLY A O 1
ATOM 1119 N N . TYR A 1 139 ? 8.494 7.344 -13.938 1.00 97.19 139 TYR A N 1
ATOM 1120 C CA . TYR A 1 139 ? 9.683 7.889 -14.571 1.00 97.19 139 TYR A CA 1
ATOM 1121 C C . TYR A 1 139 ? 9.775 7.275 -15.963 1.00 97.19 139 TYR A C 1
ATOM 1123 O O . TYR A 1 139 ? 9.710 6.053 -16.111 1.00 97.19 139 TYR A O 1
ATOM 1131 N N . ILE A 1 140 ? 9.847 8.111 -16.994 1.00 97.06 140 ILE A N 1
ATOM 1132 C CA . ILE A 1 140 ? 9.890 7.659 -18.384 1.00 97.06 140 ILE A CA 1
ATOM 1133 C C . ILE A 1 140 ? 11.234 8.038 -18.974 1.00 97.06 140 ILE A C 1
ATOM 1135 O O . ILE A 1 140 ? 11.591 9.214 -18.988 1.00 97.06 140 ILE A O 1
ATOM 1139 N N . PHE A 1 141 ? 11.921 7.048 -19.521 1.00 97.50 141 PHE A N 1
ATOM 1140 C CA . PHE A 1 141 ? 13.243 7.193 -20.110 1.00 97.50 141 PHE A CA 1
ATOM 1141 C C . PHE A 1 141 ? 13.199 6.766 -21.569 1.00 97.50 141 PHE A C 1
ATOM 1143 O O . PHE A 1 141 ? 12.521 5.794 -21.920 1.00 97.50 141 PHE A O 1
ATOM 1150 N N . LYS A 1 142 ? 13.935 7.470 -22.424 1.00 97.12 142 LYS A N 1
ATOM 1151 C CA . LYS A 1 142 ? 14.348 6.934 -23.720 1.00 97.12 142 LYS A CA 1
ATOM 1152 C C . LYS A 1 142 ? 15.434 5.884 -23.524 1.00 97.12 142 LYS A C 1
ATOM 1154 O O . LYS A 1 142 ? 16.038 5.763 -22.464 1.00 97.12 142 LYS A O 1
ATOM 1159 N N . THR A 1 143 ? 15.680 5.125 -24.578 1.00 97.31 143 THR A N 1
ATOM 1160 C CA . THR A 1 143 ? 16.727 4.099 -24.621 1.00 97.31 143 THR A CA 1
ATOM 1161 C C . THR A 1 143 ? 17.442 4.109 -25.974 1.00 97.31 143 THR A C 1
ATOM 1163 O O . THR A 1 143 ? 17.970 3.082 -26.407 1.00 97.31 143 THR A O 1
ATOM 1166 N N . ASP A 1 144 ? 17.444 5.259 -26.659 1.00 95.12 144 ASP A N 1
ATOM 1167 C CA . ASP A 1 144 ? 17.905 5.403 -28.045 1.00 95.12 144 ASP A CA 1
ATOM 1168 C C . ASP A 1 144 ? 19.430 5.233 -28.149 1.00 95.12 144 ASP A C 1
ATOM 1170 O O . ASP A 1 144 ? 19.945 4.719 -29.143 1.00 95.12 144 ASP A O 1
ATOM 1174 N N . ASP A 1 145 ? 20.166 5.630 -27.109 1.00 96.56 145 ASP A N 1
ATOM 1175 C CA . ASP A 1 145 ? 21.623 5.539 -27.051 1.00 96.56 145 ASP A CA 1
ATOM 1176 C C . ASP A 1 145 ? 22.149 4.990 -25.713 1.00 96.56 145 ASP A C 1
ATOM 1178 O O . ASP A 1 145 ? 21.412 4.785 -24.748 1.00 96.56 145 ASP A O 1
ATOM 1182 N N . VAL A 1 146 ? 23.457 4.717 -25.680 1.00 97.44 146 VAL A N 1
ATOM 1183 C CA . VAL A 1 146 ? 24.148 4.127 -24.522 1.00 97.44 146 VAL A CA 1
ATOM 1184 C C . VAL A 1 146 ? 24.098 5.018 -23.279 1.00 97.44 146 VAL A C 1
ATOM 1186 O O . VAL A 1 146 ? 24.109 4.503 -22.167 1.00 97.44 146 VAL A O 1
ATOM 1189 N N . THR A 1 147 ? 24.038 6.345 -23.437 1.00 97.38 147 THR A N 1
ATOM 1190 C CA . THR A 1 147 ? 23.954 7.264 -22.296 1.00 97.38 147 THR A CA 1
ATOM 1191 C C . THR A 1 147 ? 22.586 7.150 -21.642 1.00 97.38 147 THR A C 1
ATOM 1193 O O . THR A 1 147 ? 22.518 6.936 -20.437 1.00 97.38 147 THR A O 1
ATOM 1196 N N . GLN A 1 148 ? 21.518 7.179 -22.439 1.00 97.62 148 GLN A N 1
ATOM 1197 C CA . GLN A 1 148 ? 20.148 7.043 -21.938 1.00 97.62 148 GLN A CA 1
ATOM 1198 C C . GLN A 1 148 ? 19.895 5.679 -21.287 1.00 97.62 148 GLN A C 1
ATOM 1200 O O . GLN A 1 148 ? 19.261 5.578 -20.241 1.00 97.62 148 GLN A O 1
ATOM 1205 N N . ARG A 1 149 ? 20.434 4.599 -21.863 1.00 98.06 149 ARG A N 1
ATOM 1206 C CA . ARG A 1 149 ? 20.342 3.265 -21.246 1.00 98.06 149 ARG A CA 1
ATOM 1207 C C . ARG A 1 149 ? 21.148 3.168 -19.950 1.00 98.06 149 ARG A C 1
ATOM 1209 O O . ARG A 1 149 ? 20.706 2.491 -19.026 1.00 98.06 149 ARG A O 1
ATOM 1216 N N . GLY A 1 150 ? 22.266 3.889 -19.857 1.00 98.25 150 GLY A N 1
ATOM 1217 C CA . GLY A 1 150 ? 23.010 4.073 -18.611 1.00 98.25 150 GLY A CA 1
ATOM 1218 C C . GLY A 1 150 ? 22.192 4.766 -17.519 1.00 98.25 150 GLY A C 1
ATOM 1219 O O . GLY A 1 150 ? 22.186 4.287 -16.394 1.00 98.25 150 GLY A O 1
ATOM 1220 N N . GLU A 1 151 ? 21.425 5.808 -17.851 1.00 98.38 151 GLU A N 1
ATOM 1221 C CA . GLU A 1 151 ? 20.535 6.494 -16.894 1.00 98.38 151 GLU A CA 1
ATOM 1222 C C . GLU A 1 151 ? 19.461 5.546 -16.332 1.00 98.38 151 GLU A C 1
ATOM 1224 O O . GLU A 1 151 ? 19.197 5.535 -15.129 1.00 98.38 151 GLU A O 1
ATOM 1229 N N . VAL A 1 152 ? 18.892 4.675 -17.176 1.00 98.50 152 VAL A N 1
ATOM 1230 C CA . VAL A 1 152 ? 17.943 3.640 -16.729 1.00 98.50 152 VAL A CA 1
ATOM 1231 C C . VAL A 1 152 ? 18.607 2.641 -15.775 1.00 98.50 152 VAL A C 1
ATOM 1233 O O . VAL A 1 152 ? 18.004 2.270 -14.766 1.00 98.50 152 VAL A O 1
ATOM 1236 N N . ILE A 1 153 ? 19.828 2.195 -16.087 1.00 98.50 153 ILE A N 1
ATOM 1237 C CA . ILE A 1 153 ? 20.610 1.284 -15.236 1.00 98.50 153 ILE A CA 1
ATOM 1238 C C . ILE A 1 153 ? 20.880 1.937 -13.878 1.00 98.50 153 ILE A C 1
ATOM 1240 O O . ILE A 1 153 ? 20.517 1.363 -12.850 1.00 98.50 153 ILE A O 1
ATOM 1244 N N . ASP A 1 154 ? 21.432 3.150 -13.878 1.00 98.31 154 ASP A N 1
ATOM 1245 C CA . ASP A 1 154 ? 21.758 3.899 -12.664 1.00 98.31 154 ASP A CA 1
ATOM 1246 C C . ASP A 1 154 ? 20.506 4.121 -11.803 1.00 98.31 154 ASP A C 1
ATOM 1248 O O . ASP A 1 154 ? 20.541 3.948 -10.581 1.00 98.31 154 ASP A O 1
ATOM 1252 N N . PHE A 1 155 ? 19.366 4.440 -12.429 1.00 98.38 155 PHE A N 1
ATOM 1253 C CA . PHE A 1 155 ? 18.104 4.587 -11.715 1.00 98.38 155 PHE A CA 1
ATOM 1254 C C . PHE A 1 155 ? 17.668 3.277 -11.057 1.00 98.38 155 PHE A C 1
ATOM 1256 O O . PHE A 1 155 ? 17.412 3.267 -9.853 1.00 98.38 155 PHE A O 1
ATOM 1263 N N . LEU A 1 156 ? 17.630 2.169 -11.806 1.00 98.31 156 LEU A N 1
ATOM 1264 C CA . LEU A 1 156 ? 17.252 0.854 -11.278 1.00 98.31 156 LEU A CA 1
ATOM 1265 C C . LEU A 1 156 ? 18.163 0.406 -10.128 1.00 98.31 156 LEU A C 1
ATOM 1267 O O . LEU A 1 156 ? 17.676 -0.175 -9.157 1.00 98.31 156 LEU A O 1
ATOM 1271 N N . GLU A 1 157 ? 19.463 0.683 -10.211 1.00 97.12 157 GLU A N 1
ATOM 1272 C CA . GLU A 1 157 ? 20.432 0.365 -9.159 1.00 97.12 157 GLU A CA 1
ATOM 1273 C C . GLU A 1 157 ? 20.301 1.273 -7.928 1.00 97.12 157 GLU A C 1
ATOM 1275 O O . GLU A 1 157 ? 20.586 0.831 -6.815 1.00 97.12 157 GLU A O 1
ATOM 1280 N N . SER A 1 158 ? 19.820 2.509 -8.100 1.00 96.88 158 SER A N 1
ATOM 1281 C CA . SER A 1 158 ? 19.605 3.462 -7.002 1.00 96.88 158 SER A CA 1
ATOM 1282 C C . SER A 1 158 ? 18.380 3.161 -6.127 1.00 96.88 158 SER A C 1
ATOM 1284 O O . SER A 1 158 ? 18.282 3.687 -5.016 1.00 96.88 158 SER A O 1
ATOM 1286 N N . ILE A 1 159 ? 17.445 2.331 -6.606 1.00 97.75 159 ILE A N 1
ATOM 1287 C CA . ILE A 1 159 ? 16.214 1.986 -5.882 1.00 97.75 159 ILE A CA 1
ATOM 1288 C C . ILE A 1 159 ? 16.560 1.237 -4.592 1.00 97.75 159 ILE A C 1
ATOM 1290 O O . ILE A 1 159 ? 17.287 0.243 -4.612 1.00 97.75 159 ILE A O 1
ATOM 1294 N N . GLU A 1 160 ? 15.985 1.678 -3.470 1.00 96.62 160 GLU A N 1
ATOM 1295 C CA . GLU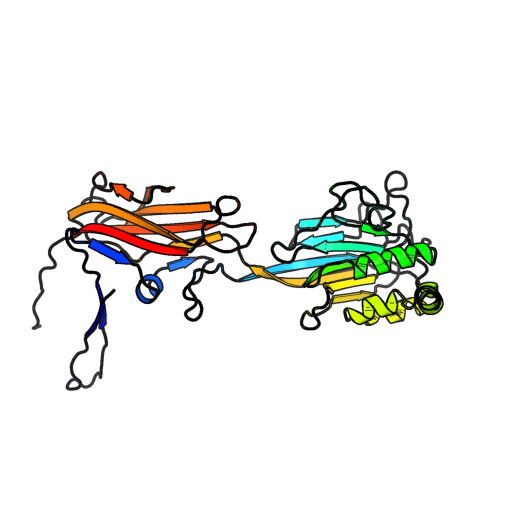 A 1 160 ? 16.202 1.029 -2.175 1.00 96.62 160 GLU A CA 1
ATOM 1296 C C . GLU A 1 160 ? 15.716 -0.437 -2.180 1.00 96.62 160 GLU A C 1
ATOM 1298 O O . GLU A 1 160 ? 14.605 -0.719 -2.654 1.00 96.62 160 GLU A O 1
ATOM 1303 N N . PRO A 1 161 ? 16.505 -1.377 -1.621 1.00 96.31 161 PRO A N 1
ATOM 1304 C CA . PRO A 1 161 ? 16.093 -2.767 -1.466 1.00 96.31 161 PRO A CA 1
ATOM 1305 C C . PRO A 1 161 ? 14.743 -2.905 -0.753 1.00 96.31 161 PRO A C 1
ATOM 1307 O O . PRO A 1 161 ? 14.468 -2.232 0.239 1.00 96.31 161 PRO A O 1
ATOM 1310 N N . GLY A 1 162 ? 13.907 -3.820 -1.237 1.00 93.50 162 GLY A N 1
ATOM 1311 C CA . GLY A 1 162 ? 12.582 -4.105 -0.696 1.00 93.50 162 GLY A CA 1
ATOM 1312 C C . GLY A 1 162 ? 11.441 -3.315 -1.337 1.00 93.50 162 GLY A C 1
ATOM 1313 O O . GLY A 1 162 ? 10.306 -3.788 -1.242 1.00 93.50 162 GLY A O 1
ATOM 1314 N N . ASN A 1 163 ? 11.708 -2.187 -2.011 1.00 96.06 163 ASN A N 1
ATOM 1315 C CA . ASN A 1 163 ? 10.688 -1.461 -2.776 1.00 96.06 163 ASN A CA 1
ATOM 1316 C C . ASN A 1 163 ? 10.159 -2.303 -3.939 1.00 96.06 163 ASN A C 1
ATOM 1318 O O . ASN A 1 163 ? 10.876 -3.121 -4.523 1.00 96.06 163 ASN A O 1
ATOM 1322 N N . TYR A 1 164 ? 8.896 -2.088 -4.294 1.00 95.94 164 TYR A N 1
ATOM 1323 C CA . TYR A 1 164 ? 8.299 -2.738 -5.455 1.00 95.94 164 TYR A CA 1
ATOM 1324 C C . TYR A 1 164 ? 8.577 -1.916 -6.706 1.00 95.94 164 TYR A C 1
ATOM 1326 O O . TYR A 1 164 ? 8.471 -0.692 -6.689 1.00 95.94 164 TYR A O 1
ATOM 1334 N N . VAL A 1 165 ? 8.906 -2.583 -7.805 1.00 97.81 165 VAL A N 1
ATOM 1335 C CA . VAL A 1 165 ? 9.237 -1.926 -9.066 1.00 97.81 165 VAL A CA 1
ATOM 1336 C C . VAL A 1 165 ? 8.306 -2.431 -10.151 1.00 97.81 165 VAL A C 1
ATOM 1338 O O . VAL A 1 165 ? 8.243 -3.623 -10.446 1.00 97.81 165 VAL A O 1
ATOM 1341 N N . VAL A 1 166 ? 7.582 -1.493 -10.750 1.00 98.00 166 VAL A N 1
ATOM 1342 C CA . VAL A 1 166 ? 6.813 -1.677 -11.977 1.00 98.00 166 VAL A CA 1
ATOM 1343 C C . VAL A 1 166 ? 7.674 -1.176 -13.124 1.00 98.00 166 VAL A C 1
ATOM 1345 O O . VAL A 1 166 ? 8.031 -0.003 -13.159 1.00 98.00 166 VAL A O 1
ATOM 1348 N N . PHE A 1 167 ? 7.971 -2.044 -14.079 1.00 98.44 167 PHE A N 1
ATOM 1349 C CA . PHE A 1 167 ? 8.713 -1.713 -15.287 1.00 98.44 167 PHE A CA 1
ATOM 1350 C C . PHE A 1 167 ? 7.886 -2.134 -16.498 1.00 98.44 167 PHE A C 1
ATOM 1352 O O . PHE A 1 167 ? 7.399 -3.261 -16.558 1.00 98.44 167 PHE A O 1
ATOM 1359 N N . PHE A 1 168 ? 7.722 -1.266 -17.489 1.00 98.25 168 PHE A N 1
ATOM 1360 C CA . PHE A 1 168 ? 7.169 -1.678 -18.777 1.00 98.25 168 PHE A CA 1
ATOM 1361 C C . PHE A 1 168 ? 7.699 -0.830 -19.927 1.00 98.25 168 PHE A C 1
ATOM 1363 O O . PHE A 1 168 ? 7.993 0.352 -19.766 1.00 98.25 168 PHE A O 1
ATOM 1370 N N . THR A 1 169 ? 7.827 -1.433 -21.106 1.00 97.94 169 THR A N 1
ATOM 1371 C CA . THR A 1 169 ? 8.207 -0.711 -22.325 1.00 97.94 169 THR A CA 1
ATOM 1372 C C . THR A 1 169 ? 7.058 0.166 -22.794 1.00 97.94 169 THR A C 1
ATOM 1374 O O . THR A 1 169 ? 5.888 -0.173 -22.614 1.00 97.94 169 THR A O 1
ATOM 1377 N N . VAL A 1 170 ? 7.380 1.303 -23.402 1.00 96.62 170 VAL A N 1
ATOM 1378 C CA . VAL A 1 170 ? 6.391 2.229 -23.960 1.00 96.62 170 VAL A CA 1
ATOM 1379 C C . VAL A 1 170 ? 6.665 2.454 -25.434 1.00 96.62 170 VAL A C 1
ATOM 1381 O O . VAL A 1 170 ? 7.816 2.579 -25.843 1.00 96.62 170 VAL A O 1
ATOM 1384 N N . GLN A 1 171 ? 5.600 2.519 -26.230 1.00 95.12 171 GLN A N 1
ATOM 1385 C CA . GLN A 1 171 ? 5.633 2.824 -27.660 1.00 95.12 171 GLN A CA 1
ATOM 1386 C C . GLN A 1 171 ? 4.397 3.651 -28.017 1.00 95.12 171 GLN A C 1
ATOM 1388 O O . GLN A 1 171 ? 3.278 3.337 -27.602 1.00 95.12 171 GLN A O 1
ATOM 1393 N N . ARG A 1 172 ? 4.587 4.721 -28.788 1.00 92.88 172 ARG A N 1
ATOM 1394 C CA . ARG A 1 172 ? 3.503 5.588 -29.267 1.00 92.88 172 ARG A CA 1
ATOM 1395 C C . ARG A 1 172 ? 2.860 5.071 -30.548 1.00 92.88 172 ARG A C 1
ATOM 1397 O O . ARG A 1 172 ? 1.700 5.367 -30.806 1.00 92.88 172 ARG A O 1
ATOM 1404 N N . SER A 1 173 ? 3.613 4.335 -31.354 1.00 91.69 173 SER A N 1
ATOM 1405 C CA . SER A 1 173 ? 3.136 3.676 -32.562 1.00 91.69 173 SER A CA 1
ATOM 1406 C C . SER A 1 173 ? 3.953 2.415 -32.831 1.00 91.69 173 SER A C 1
ATOM 1408 O O . SER A 1 173 ? 5.037 2.244 -32.278 1.00 91.69 173 SER A O 1
ATOM 1410 N N . GLU A 1 174 ? 3.463 1.568 -33.733 1.00 91.00 174 GLU A N 1
ATOM 1411 C CA . GLU A 1 174 ? 4.152 0.350 -34.195 1.00 91.00 174 GLU A CA 1
ATOM 1412 C C . GLU A 1 174 ? 5.524 0.622 -34.833 1.00 91.00 174 GLU A C 1
ATOM 1414 O O . GLU A 1 174 ? 6.352 -0.278 -34.917 1.00 91.00 174 GLU A O 1
ATOM 1419 N N . ASN A 1 175 ? 5.775 1.859 -35.279 1.00 91.88 175 ASN A N 1
ATOM 1420 C CA . ASN A 1 175 ? 7.043 2.252 -35.896 1.00 91.88 175 ASN A CA 1
ATOM 1421 C C . ASN A 1 175 ? 8.035 2.866 -34.898 1.00 91.88 175 ASN A C 1
ATOM 1423 O O . ASN A 1 175 ? 9.182 3.120 -35.268 1.00 91.88 175 ASN A O 1
ATOM 1427 N N . ASP A 1 176 ? 7.603 3.162 -33.670 1.00 94.62 176 ASP A N 1
ATOM 1428 C CA . ASP A 1 176 ? 8.488 3.690 -32.638 1.00 94.62 176 ASP A CA 1
ATOM 1429 C C . ASP A 1 176 ? 9.174 2.515 -31.927 1.00 94.62 176 ASP A C 1
ATOM 1431 O O . ASP A 1 176 ? 8.513 1.593 -31.448 1.00 94.62 176 ASP A O 1
ATOM 1435 N N . ASN A 1 177 ? 10.505 2.548 -31.873 1.00 95.19 177 ASN A N 1
ATOM 1436 C CA . ASN A 1 177 ? 11.343 1.449 -31.401 1.00 95.19 177 ASN A CA 1
ATOM 1437 C C . ASN A 1 177 ? 12.252 1.942 -30.263 1.00 95.19 177 ASN A C 1
ATOM 1439 O O . ASN A 1 177 ? 12.848 3.007 -30.382 1.00 95.19 177 ASN A O 1
ATOM 1443 N N . TYR A 1 178 ? 12.339 1.169 -29.180 1.00 96.56 178 TYR A N 1
ATOM 1444 C CA . TYR A 1 178 ? 13.211 1.422 -28.023 1.00 96.56 178 TYR A CA 1
ATOM 1445 C C . TYR A 1 178 ? 14.566 0.683 -28.111 1.00 96.56 178 TYR A C 1
ATOM 1447 O O . TYR A 1 178 ? 15.324 0.639 -27.140 1.00 96.56 178 TYR A O 1
ATOM 1455 N N . LEU A 1 179 ? 14.856 0.113 -29.284 1.00 97.12 179 LEU A N 1
ATOM 1456 C CA . LEU A 1 179 ? 16.109 -0.520 -29.702 1.00 97.12 179 LEU A CA 1
ATOM 1457 C C . LEU A 1 179 ? 16.613 -1.619 -28.747 1.00 97.12 179 LEU A C 1
ATOM 1459 O O . LEU A 1 179 ? 17.776 -1.578 -28.339 1.00 97.12 179 LEU A O 1
ATOM 1463 N N . PRO A 1 180 ? 15.778 -2.610 -28.365 1.00 97.12 180 PRO A N 1
ATOM 1464 C CA . PRO A 1 180 ? 16.221 -3.691 -27.482 1.00 97.12 180 PRO A CA 1
ATOM 1465 C C . PRO A 1 180 ? 17.443 -4.448 -28.018 1.00 97.12 180 PRO A C 1
ATOM 1467 O O . PRO A 1 180 ? 18.280 -4.909 -27.241 1.00 97.12 180 PRO A O 1
ATOM 1470 N N . GLU A 1 181 ? 17.582 -4.570 -29.336 1.00 97.06 181 GLU A N 1
ATOM 1471 C CA . GLU A 1 181 ? 18.721 -5.212 -29.993 1.00 97.06 181 GLU A CA 1
ATOM 1472 C C . GLU A 1 181 ? 20.081 -4.603 -29.610 1.00 97.06 181 GLU A C 1
ATOM 1474 O O . GLU A 1 181 ? 21.085 -5.319 -29.599 1.00 97.06 181 GLU A O 1
ATOM 1479 N N . ASP A 1 182 ? 20.109 -3.322 -29.232 1.00 96.50 182 ASP A N 1
ATOM 1480 C CA . ASP A 1 182 ? 21.337 -2.594 -28.912 1.00 96.50 182 ASP A CA 1
ATOM 1481 C C . ASP A 1 182 ? 21.707 -2.656 -27.422 1.00 96.50 182 ASP A C 1
ATOM 1483 O O . ASP A 1 182 ? 22.861 -2.410 -27.073 1.00 96.50 182 ASP A O 1
ATOM 1487 N N . TRP A 1 183 ? 20.774 -3.018 -26.531 1.00 97.06 183 TRP A N 1
ATOM 1488 C CA . TRP A 1 183 ? 20.982 -2.946 -25.075 1.00 97.06 183 TRP A CA 1
ATOM 1489 C C . TRP A 1 183 ? 22.151 -3.828 -24.609 1.00 97.06 183 TRP A C 1
ATOM 1491 O O . TRP A 1 183 ? 22.943 -3.421 -23.769 1.00 97.06 183 TRP A O 1
ATOM 1501 N N . ALA A 1 184 ? 22.322 -5.017 -25.197 1.00 95.38 184 ALA A N 1
ATOM 1502 C CA . ALA A 1 184 ? 23.391 -5.948 -24.818 1.00 95.38 184 ALA A CA 1
ATOM 1503 C C . ALA A 1 184 ? 24.805 -5.439 -25.170 1.00 95.38 184 ALA A C 1
ATOM 1505 O O . ALA A 1 184 ? 25.797 -5.906 -24.609 1.00 95.38 184 ALA A O 1
ATOM 1506 N N . ALA A 1 185 ? 24.929 -4.497 -26.113 1.00 95.25 185 ALA A N 1
ATOM 1507 C CA . ALA A 1 185 ? 26.227 -3.932 -26.480 1.00 95.25 185 ALA A CA 1
ATOM 1508 C C . ALA A 1 185 ? 26.809 -3.053 -25.357 1.00 95.25 185 ALA A C 1
ATOM 1510 O O . ALA A 1 185 ? 28.035 -2.904 -25.254 1.00 95.25 185 ALA A O 1
ATOM 1511 N N . ASP A 1 186 ? 25.941 -2.518 -24.493 1.00 96.81 186 ASP A N 1
ATOM 1512 C CA . ASP A 1 186 ? 26.300 -1.566 -23.446 1.00 96.81 186 ASP A CA 1
ATOM 1513 C C . ASP A 1 186 ? 27.221 -2.174 -22.380 1.00 96.81 186 ASP A C 1
ATOM 1515 O O . ASP A 1 186 ? 28.064 -1.457 -21.845 1.00 96.81 186 ASP A O 1
ATOM 1519 N N . ALA A 1 187 ? 27.182 -3.494 -22.148 1.00 96.19 187 ALA A N 1
ATOM 1520 C CA . ALA A 1 187 ? 28.050 -4.174 -21.178 1.00 96.19 187 ALA A CA 1
ATOM 1521 C C . ALA A 1 187 ? 29.548 -3.936 -21.425 1.00 96.19 187 ALA A C 1
ATOM 1523 O O . ALA A 1 187 ? 30.356 -3.946 -20.496 1.00 96.19 187 ALA A O 1
ATOM 1524 N N . THR A 1 188 ? 29.938 -3.679 -22.675 1.00 95.31 188 THR A N 1
ATOM 1525 C CA . THR A 1 188 ? 31.333 -3.372 -23.029 1.00 95.31 188 THR A CA 1
ATOM 1526 C C . THR A 1 188 ? 31.762 -1.946 -22.674 1.00 95.31 188 THR A C 1
ATOM 1528 O O . THR A 1 188 ? 32.961 -1.683 -22.568 1.00 95.31 188 THR A O 1
ATOM 1531 N N . VAL A 1 189 ? 30.800 -1.038 -22.488 1.00 96.00 189 VAL A N 1
ATOM 1532 C CA . VAL A 1 189 ? 31.011 0.395 -22.239 1.00 96.00 189 VAL A CA 1
ATOM 1533 C C . VAL A 1 189 ? 30.710 0.751 -20.784 1.00 96.00 189 VAL A C 1
ATOM 1535 O O . VAL A 1 189 ? 31.508 1.439 -20.152 1.00 96.00 189 VAL A O 1
ATOM 1538 N N . LEU A 1 190 ? 29.584 0.267 -20.257 1.00 96.31 190 LEU A N 1
ATOM 1539 C CA . LEU A 1 190 ? 29.070 0.571 -18.920 1.00 96.31 190 LEU A CA 1
ATOM 1540 C C . LEU A 1 190 ? 29.467 -0.484 -17.874 1.00 96.31 190 LEU A C 1
ATOM 1542 O O . LEU A 1 190 ? 29.342 -0.247 -16.679 1.00 96.31 190 LEU A O 1
ATOM 1546 N N . GLY A 1 191 ? 29.969 -1.648 -18.304 1.00 96.75 191 GLY A N 1
ATOM 1547 C CA . GLY A 1 191 ? 30.318 -2.769 -17.420 1.00 96.75 191 GLY A CA 1
ATOM 1548 C C . GLY A 1 191 ? 29.132 -3.652 -17.014 1.00 96.75 191 GLY A C 1
ATOM 1549 O O . GLY A 1 191 ? 29.349 -4.715 -16.437 1.00 96.75 191 GLY A O 1
ATOM 1550 N N . THR A 1 192 ? 27.911 -3.239 -17.354 1.00 97.75 192 THR A N 1
ATOM 1551 C CA . THR A 1 192 ? 26.658 -3.997 -17.259 1.00 97.75 192 THR A CA 1
ATOM 1552 C C . THR A 1 192 ? 25.724 -3.559 -18.392 1.00 97.75 192 THR A C 1
ATOM 1554 O O . THR A 1 192 ? 26.024 -2.607 -19.116 1.00 97.75 192 THR A O 1
ATOM 1557 N N . ASP A 1 193 ? 24.603 -4.246 -18.558 1.00 97.94 193 ASP A N 1
ATOM 1558 C CA . ASP A 1 193 ? 23.545 -3.871 -19.492 1.00 97.94 193 ASP A CA 1
ATOM 1559 C C . ASP A 1 193 ? 22.153 -4.051 -18.861 1.00 97.94 193 ASP A C 1
ATOM 1561 O O . ASP A 1 193 ? 21.996 -4.662 -17.799 1.00 97.94 193 ASP A O 1
ATOM 1565 N N . LEU A 1 194 ? 21.118 -3.520 -19.519 1.00 97.81 194 LEU A N 1
ATOM 1566 C CA . LEU A 1 194 ? 19.739 -3.618 -19.029 1.00 97.81 194 LEU A CA 1
ATOM 1567 C C . LEU A 1 194 ? 19.260 -5.069 -18.883 1.00 97.81 194 LEU A C 1
ATOM 1569 O O . LEU A 1 194 ? 18.487 -5.369 -17.973 1.00 97.81 194 LEU A O 1
ATOM 1573 N N . TYR A 1 195 ? 19.730 -5.987 -19.731 1.00 98.19 195 TYR A N 1
ATOM 1574 C CA . TYR A 1 195 ? 19.365 -7.398 -19.634 1.00 98.19 195 TYR A CA 1
ATOM 1575 C C . TYR A 1 195 ? 19.934 -8.037 -18.370 1.00 98.19 195 TYR A C 1
ATOM 1577 O O . TYR A 1 195 ? 19.234 -8.795 -17.702 1.00 98.19 195 TYR A O 1
ATOM 1585 N N . GLN A 1 196 ? 21.178 -7.720 -18.019 1.00 98.06 196 GLN A N 1
ATOM 1586 C CA . GLN A 1 196 ? 21.851 -8.198 -16.816 1.00 98.06 196 GLN A CA 1
ATOM 1587 C C . GLN A 1 196 ? 21.224 -7.611 -15.550 1.00 98.06 196 GLN A C 1
ATOM 1589 O O . GLN A 1 196 ? 20.961 -8.361 -14.610 1.00 98.06 196 GLN A O 1
ATOM 1594 N N . VAL A 1 197 ? 20.924 -6.307 -15.537 1.00 98.12 197 VAL A N 1
ATOM 1595 C CA . VAL A 1 197 ? 20.279 -5.638 -14.393 1.00 98.12 197 VAL A CA 1
ATOM 1596 C C . VAL A 1 197 ? 18.896 -6.228 -14.122 1.00 98.12 197 VAL A C 1
ATOM 1598 O O . VAL A 1 197 ? 18.590 -6.586 -12.985 1.00 98.12 197 VAL A O 1
ATOM 1601 N N . LEU A 1 198 ? 18.070 -6.398 -15.158 1.00 98.12 198 LEU A N 1
ATOM 1602 C CA . LEU A 1 198 ? 16.734 -6.976 -15.003 1.00 98.12 198 LEU A CA 1
ATOM 1603 C C . LEU A 1 198 ? 16.801 -8.475 -14.662 1.00 98.12 198 LEU A C 1
ATOM 1605 O O . LEU A 1 198 ? 16.043 -8.942 -13.811 1.00 98.12 198 LEU A O 1
ATOM 1609 N N . ALA A 1 199 ? 17.742 -9.228 -15.243 1.00 97.12 199 ALA A N 1
ATOM 1610 C CA . ALA A 1 199 ? 17.942 -10.639 -14.907 1.00 97.12 199 ALA A CA 1
ATOM 1611 C C . ALA A 1 199 ? 18.417 -10.847 -13.462 1.00 97.12 199 ALA A C 1
ATOM 1613 O O . ALA A 1 199 ? 18.018 -11.819 -12.821 1.00 97.12 199 ALA A O 1
ATOM 1614 N N . ALA A 1 200 ? 19.209 -9.922 -12.912 1.00 96.81 200 ALA A N 1
ATOM 1615 C CA . ALA A 1 200 ? 19.594 -9.945 -11.501 1.00 96.81 200 ALA A CA 1
ATOM 1616 C C . ALA A 1 200 ? 18.387 -9.787 -10.560 1.00 96.81 200 ALA A C 1
ATOM 1618 O O . ALA A 1 200 ? 18.421 -10.280 -9.435 1.00 96.81 200 ALA A O 1
ATOM 1619 N N . GLN A 1 201 ? 17.308 -9.156 -11.035 1.00 97.56 201 GLN A N 1
ATOM 1620 C CA . GLN A 1 201 ? 16.029 -9.051 -10.329 1.00 97.56 201 GLN A CA 1
ATOM 1621 C C . GLN A 1 201 ? 15.080 -10.225 -10.628 1.00 97.56 201 GLN A C 1
ATOM 1623 O O . GLN A 1 201 ? 13.944 -10.217 -10.168 1.00 97.56 201 GLN A O 1
ATOM 1628 N N . GLY A 1 202 ? 15.534 -11.237 -11.377 1.00 96.44 202 GLY A N 1
ATOM 1629 C CA . GLY A 1 202 ? 14.792 -12.461 -11.692 1.00 96.44 202 GLY A CA 1
ATOM 1630 C C . GLY A 1 202 ? 14.032 -12.448 -13.022 1.00 96.44 202 GLY A C 1
ATOM 1631 O O . GLY A 1 202 ? 13.293 -13.394 -13.287 1.00 96.44 202 GLY A O 1
ATOM 1632 N N . ALA A 1 203 ? 14.215 -11.426 -13.868 1.00 97.38 203 ALA A N 1
ATOM 1633 C CA . ALA A 1 203 ? 13.657 -11.406 -15.220 1.00 97.38 203 ALA A CA 1
ATOM 1634 C C . ALA A 1 203 ? 14.322 -12.460 -16.124 1.00 97.38 203 ALA A C 1
ATOM 1636 O O . ALA A 1 203 ? 15.533 -12.686 -16.079 1.00 97.38 203 ALA A O 1
ATOM 1637 N N . THR A 1 204 ? 13.532 -13.097 -16.978 1.00 96.94 204 THR A N 1
ATOM 1638 C CA . THR A 1 204 ? 13.963 -14.182 -17.866 1.00 96.94 204 THR A CA 1
ATOM 1639 C C . THR A 1 204 ? 13.512 -13.970 -19.308 1.00 96.94 204 THR A C 1
ATOM 1641 O O . THR A 1 204 ? 14.318 -14.165 -20.215 1.00 96.94 204 THR A O 1
ATOM 1644 N N . LEU A 1 205 ? 12.275 -13.516 -19.531 1.00 96.88 205 LEU A N 1
ATOM 1645 C CA . LEU A 1 205 ? 11.698 -13.261 -20.857 1.00 96.88 205 LEU A CA 1
ATOM 1646 C C . LEU A 1 205 ? 12.313 -12.040 -21.544 1.00 96.88 205 LEU A C 1
ATOM 1648 O O . LEU A 1 205 ? 12.321 -11.961 -22.770 1.00 96.88 205 LEU A O 1
ATOM 1652 N N . VAL A 1 206 ? 12.868 -11.095 -20.781 1.00 96.56 206 VAL A N 1
ATOM 1653 C CA . VAL A 1 206 ? 13.562 -9.920 -21.323 1.00 96.56 206 VAL A CA 1
ATOM 1654 C C . VAL A 1 206 ? 14.656 -10.306 -22.326 1.00 96.56 206 VAL A C 1
ATOM 1656 O O . VAL A 1 206 ? 14.879 -9.589 -23.296 1.00 96.56 206 VAL A O 1
ATOM 1659 N N . GLN A 1 207 ? 15.281 -11.475 -22.150 1.00 96.38 207 GLN A N 1
ATOM 1660 C CA . GLN A 1 207 ? 16.346 -11.992 -23.016 1.00 96.38 207 GLN A CA 1
ATOM 1661 C C . GLN A 1 207 ? 15.874 -12.326 -24.440 1.00 96.38 207 GLN A C 1
ATOM 1663 O O . GLN A 1 207 ? 16.705 -12.480 -25.336 1.00 96.38 207 GLN A O 1
ATOM 1668 N N . ASP A 1 208 ? 14.562 -12.419 -24.669 1.00 96.88 208 ASP A N 1
ATOM 1669 C CA . ASP A 1 208 ? 13.991 -12.703 -25.986 1.00 96.88 208 ASP A CA 1
ATOM 1670 C C . ASP A 1 208 ? 13.848 -11.429 -26.843 1.00 96.88 208 ASP A C 1
ATOM 1672 O O . ASP A 1 208 ? 13.826 -11.499 -28.077 1.00 96.88 208 ASP A O 1
ATOM 1676 N N . LEU A 1 209 ? 13.813 -10.244 -26.215 1.00 96.12 209 LEU A N 1
ATOM 1677 C CA . LEU A 1 209 ? 13.629 -8.953 -26.890 1.00 96.12 209 LEU A CA 1
ATOM 1678 C C . LEU A 1 209 ? 14.650 -8.630 -27.998 1.00 96.12 209 LEU A C 1
ATOM 1680 O O . LEU A 1 209 ? 14.215 -8.088 -29.013 1.00 96.12 209 LEU A O 1
ATOM 1684 N N . PRO A 1 210 ? 15.951 -8.982 -27.912 1.00 96.31 210 PRO A N 1
ATOM 1685 C CA . PRO A 1 210 ? 16.894 -8.741 -29.007 1.00 96.31 210 PRO A CA 1
ATOM 1686 C C . PRO A 1 210 ? 16.501 -9.416 -30.325 1.00 96.31 210 PRO A C 1
ATOM 1688 O O . PRO A 1 210 ? 16.822 -8.916 -31.398 1.00 96.31 210 PRO A O 1
ATOM 1691 N N . GLN A 1 211 ? 15.844 -10.579 -30.256 1.00 95.94 211 GLN A N 1
ATOM 1692 C CA . GLN A 1 211 ? 15.406 -11.322 -31.444 1.00 95.94 211 GLN A CA 1
ATOM 1693 C C . GLN A 1 211 ? 14.010 -10.903 -31.889 1.00 95.94 211 GLN A C 1
ATOM 1695 O O . GLN A 1 211 ? 13.693 -10.890 -33.077 1.00 95.94 211 GLN A O 1
ATOM 1700 N N . LEU A 1 212 ? 13.168 -10.587 -30.914 1.00 95.38 212 LEU A N 1
ATOM 1701 C CA . LEU A 1 212 ? 11.776 -10.244 -31.114 1.00 95.38 212 LEU A CA 1
ATOM 1702 C C . LEU A 1 212 ? 11.577 -8.773 -31.533 1.00 95.38 212 LEU A C 1
ATOM 1704 O O . LEU A 1 212 ? 10.553 -8.449 -32.139 1.00 95.38 212 LEU A O 1
ATOM 1708 N N . GLY A 1 213 ? 12.540 -7.895 -31.258 1.00 95.56 213 GLY A N 1
ATOM 1709 C CA . GLY A 1 213 ? 12.433 -6.454 -31.482 1.00 95.56 213 GLY A CA 1
ATOM 1710 C C . GLY A 1 213 ? 11.483 -5.772 -30.494 1.00 95.56 213 GLY A C 1
ATOM 1711 O O . GLY A 1 213 ? 10.927 -6.409 -29.594 1.00 95.56 213 GLY A O 1
ATOM 1712 N N . ALA A 1 214 ? 11.293 -4.460 -30.658 1.00 96.50 214 ALA A N 1
ATOM 1713 C CA . ALA A 1 214 ? 10.424 -3.684 -29.778 1.00 96.50 214 ALA A CA 1
ATOM 1714 C C . ALA A 1 214 ? 8.973 -4.171 -29.805 1.00 96.50 214 ALA A C 1
ATOM 1716 O O . ALA A 1 214 ? 8.371 -4.273 -30.870 1.00 96.50 214 ALA A O 1
ATOM 1717 N N . ARG A 1 215 ? 8.425 -4.453 -28.621 1.00 96.19 215 ARG A N 1
ATOM 1718 C CA . ARG A 1 215 ? 7.049 -4.908 -28.381 1.00 96.19 215 ARG A CA 1
ATOM 1719 C C . ARG A 1 215 ? 6.650 -4.651 -26.922 1.00 96.19 215 ARG A C 1
ATOM 1721 O O . ARG A 1 215 ? 7.521 -4.384 -26.087 1.00 96.19 215 ARG A O 1
ATOM 1728 N N . PRO A 1 216 ? 5.360 -4.744 -26.564 1.00 97.31 216 PRO A N 1
ATOM 1729 C CA . PRO A 1 216 ? 4.948 -4.587 -25.176 1.00 97.31 216 PRO A CA 1
ATOM 1730 C C . PRO A 1 216 ? 5.597 -5.649 -24.275 1.00 97.31 216 PRO A C 1
ATOM 1732 O O . PRO A 1 216 ? 5.362 -6.847 -24.419 1.00 97.31 216 PRO A O 1
ATOM 1735 N N . TYR A 1 217 ? 6.412 -5.192 -23.331 1.00 97.94 217 TYR A N 1
ATOM 1736 C CA . TYR A 1 217 ? 7.077 -5.995 -22.310 1.00 97.94 217 TYR A CA 1
ATOM 1737 C C . TYR A 1 217 ? 6.835 -5.355 -20.949 1.00 97.94 217 TYR A C 1
ATOM 1739 O O . TYR A 1 217 ? 6.886 -4.131 -20.818 1.00 97.94 217 TYR A O 1
ATOM 1747 N N . SER A 1 218 ? 6.547 -6.153 -19.932 1.00 98.06 218 SER A N 1
ATOM 1748 C CA . SER A 1 218 ? 6.321 -5.653 -18.581 1.00 98.06 218 SER A CA 1
ATOM 1749 C C . SER A 1 218 ? 6.876 -6.600 -17.538 1.00 98.06 218 SER A C 1
ATOM 1751 O O . SER A 1 218 ? 6.740 -7.813 -17.655 1.00 98.06 218 SER A O 1
ATOM 1753 N N . LEU A 1 219 ? 7.421 -6.024 -16.478 1.00 97.88 219 LEU A N 1
ATOM 1754 C CA . LEU A 1 219 ? 8.059 -6.703 -15.371 1.00 97.88 219 LEU A CA 1
ATOM 1755 C C . LEU A 1 219 ? 7.601 -6.066 -14.059 1.00 97.88 219 LEU A C 1
ATOM 1757 O O . LEU A 1 219 ? 7.508 -4.845 -13.934 1.00 97.88 219 LEU A O 1
ATOM 1761 N N . PHE A 1 220 ? 7.330 -6.911 -13.079 1.00 97.00 220 PHE A N 1
ATOM 1762 C CA . PHE A 1 220 ? 7.070 -6.524 -11.710 1.00 97.00 220 PHE A CA 1
ATOM 1763 C C . PHE A 1 220 ? 7.922 -7.370 -10.774 1.00 97.00 220 PHE A C 1
ATOM 1765 O O . PHE A 1 220 ? 7.897 -8.600 -10.845 1.00 97.00 220 PHE A O 1
ATOM 1772 N N . PHE A 1 221 ? 8.664 -6.711 -9.894 1.00 95.88 221 PHE A N 1
ATOM 1773 C CA . PHE A 1 221 ? 9.542 -7.372 -8.937 1.00 95.88 221 PHE A CA 1
ATOM 1774 C C . PHE A 1 221 ? 9.662 -6.559 -7.652 1.00 95.88 221 PHE A C 1
ATOM 1776 O O . PHE A 1 221 ? 9.250 -5.399 -7.579 1.00 95.88 221 PHE A O 1
ATOM 1783 N N . ARG A 1 222 ? 10.254 -7.176 -6.632 1.00 95.31 222 ARG A N 1
ATOM 1784 C CA . ARG A 1 222 ? 10.648 -6.504 -5.400 1.00 95.31 222 ARG A CA 1
ATOM 1785 C C . ARG A 1 222 ? 12.168 -6.392 -5.373 1.00 95.31 222 ARG A C 1
ATOM 1787 O O . ARG A 1 222 ? 12.853 -7.407 -5.484 1.00 95.31 222 ARG A O 1
ATOM 1794 N N . LYS A 1 223 ? 12.682 -5.164 -5.285 1.00 97.75 223 LYS A N 1
ATOM 1795 C CA . 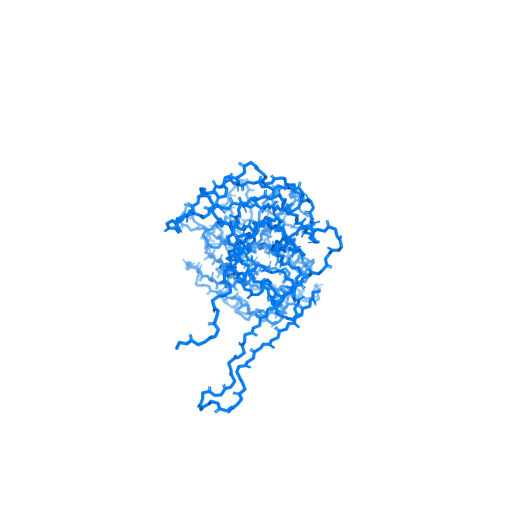LYS A 1 223 ? 14.106 -4.861 -5.456 1.00 97.75 223 LYS A CA 1
ATOM 1796 C C . LYS A 1 223 ? 14.953 -5.673 -4.478 1.00 97.75 223 LYS A C 1
ATOM 1798 O O . LYS A 1 223 ? 14.766 -5.567 -3.269 1.00 97.75 223 LYS A O 1
ATOM 1803 N N . ASP A 1 224 ? 15.885 -6.455 -5.014 1.00 96.31 224 ASP A N 1
ATOM 1804 C CA . ASP A 1 224 ? 16.845 -7.282 -4.272 1.00 96.31 224 ASP A CA 1
ATOM 1805 C C . ASP A 1 224 ? 16.214 -8.286 -3.283 1.00 96.31 224 ASP A C 1
ATOM 1807 O O . ASP A 1 224 ? 16.849 -8.689 -2.306 1.00 96.31 224 ASP A O 1
ATOM 1811 N N . ASP A 1 225 ? 14.979 -8.731 -3.547 1.00 93.19 225 ASP A N 1
ATOM 1812 C CA . ASP A 1 225 ? 14.305 -9.785 -2.782 1.00 93.19 225 ASP A CA 1
ATOM 1813 C C . ASP A 1 225 ? 14.038 -11.021 -3.666 1.00 93.19 225 ASP A C 1
ATOM 1815 O O . ASP A 1 225 ? 12.995 -11.109 -4.317 1.00 93.19 225 ASP A O 1
ATOM 1819 N N . PRO A 1 226 ? 14.942 -12.022 -3.673 1.00 88.88 226 PRO A N 1
ATOM 1820 C CA . PRO A 1 226 ? 14.780 -13.227 -4.487 1.00 88.88 226 PRO A CA 1
ATOM 1821 C C . PRO A 1 226 ? 13.666 -14.158 -3.984 1.00 88.88 226 PRO A C 1
ATOM 1823 O O . PRO A 1 226 ? 13.361 -15.151 -4.643 1.00 88.88 226 PRO A O 1
ATOM 1826 N N . SER A 1 227 ? 13.091 -13.896 -2.802 1.00 88.31 227 SER A N 1
ATOM 1827 C CA . SER A 1 227 ? 11.954 -14.666 -2.290 1.00 88.31 227 SER A CA 1
ATOM 1828 C C . SER A 1 227 ? 10.621 -14.195 -2.872 1.00 88.31 227 SER A C 1
ATOM 1830 O O . SER A 1 227 ? 9.649 -14.954 -2.862 1.00 88.31 227 SER A O 1
ATOM 1832 N N . TYR A 1 228 ? 10.575 -12.969 -3.403 1.00 89.19 228 TYR A N 1
ATOM 1833 C CA . TYR A 1 228 ? 9.384 -12.422 -4.028 1.00 89.19 228 TYR A CA 1
ATOM 1834 C C . TYR A 1 228 ? 9.229 -12.958 -5.464 1.00 89.19 228 TYR A C 1
ATOM 1836 O O . TYR A 1 228 ? 10.173 -12.880 -6.254 1.00 89.19 228 TYR A O 1
ATOM 1844 N N . PRO A 1 229 ? 8.055 -13.494 -5.846 1.00 88.88 229 PRO A N 1
ATOM 1845 C CA . PRO A 1 229 ? 7.839 -13.990 -7.198 1.00 88.88 229 PRO A CA 1
ATOM 1846 C C . PRO A 1 229 ? 7.783 -12.836 -8.203 1.00 88.88 229 PRO A C 1
ATOM 1848 O O . PRO A 1 229 ? 6.914 -11.968 -8.133 1.00 88.88 229 PRO A O 1
ATOM 1851 N N . VAL A 1 230 ? 8.682 -12.866 -9.179 1.00 93.19 230 VAL A N 1
ATOM 1852 C CA . VAL A 1 230 ? 8.692 -11.927 -10.305 1.00 93.19 230 VAL A CA 1
ATOM 1853 C C . VAL A 1 230 ? 7.518 -12.222 -11.241 1.00 93.19 230 VAL A C 1
ATOM 1855 O O . VAL A 1 230 ? 7.266 -13.381 -11.570 1.00 93.19 230 VAL A O 1
ATOM 1858 N N . GLN A 1 231 ? 6.812 -11.179 -11.685 1.00 95.12 231 GLN A N 1
ATOM 1859 C CA . GLN A 1 231 ? 5.833 -11.274 -12.773 1.00 95.12 231 GLN A CA 1
ATOM 1860 C C . GLN A 1 231 ? 6.409 -10.622 -14.020 1.00 95.12 231 GLN A C 1
ATOM 1862 O O . GLN A 1 231 ? 6.819 -9.464 -13.990 1.00 95.12 231 GLN A O 1
ATOM 1867 N N . GLU A 1 232 ? 6.439 -11.358 -15.118 1.00 96.88 232 GLU A N 1
ATOM 1868 C CA . GLU A 1 232 ? 7.048 -10.912 -16.360 1.00 96.88 232 GLU A CA 1
ATOM 1869 C C . GLU A 1 232 ? 6.178 -11.349 -17.533 1.00 96.88 232 GLU A C 1
ATOM 1871 O O . GLU A 1 232 ? 5.716 -12.488 -17.586 1.00 96.88 232 GLU A O 1
ATOM 1876 N N . THR A 1 233 ? 5.942 -10.442 -18.477 1.00 97.00 233 THR A N 1
ATOM 1877 C CA . THR A 1 233 ? 5.137 -10.716 -19.668 1.00 97.00 233 THR A CA 1
ATOM 1878 C C . THR A 1 233 ? 5.743 -10.034 -20.885 1.00 97.00 233 THR A C 1
ATOM 1880 O O . THR A 1 233 ? 6.207 -8.897 -20.809 1.00 97.00 233 THR A O 1
ATOM 1883 N N . ILE A 1 234 ? 5.667 -10.712 -22.025 1.00 96.12 234 ILE A N 1
ATOM 1884 C CA . ILE A 1 234 ? 5.980 -10.182 -23.349 1.00 96.12 234 ILE A CA 1
ATOM 1885 C C . ILE A 1 234 ? 4.792 -10.460 -24.275 1.00 96.12 234 ILE A C 1
ATOM 1887 O O . ILE A 1 234 ? 4.228 -11.553 -24.248 1.00 96.12 234 ILE A O 1
ATOM 1891 N N . ALA A 1 235 ? 4.374 -9.457 -25.039 1.00 95.00 235 ALA A N 1
ATOM 1892 C CA . ALA A 1 235 ? 3.241 -9.531 -25.960 1.00 95.00 235 ALA A CA 1
ATOM 1893 C C . ALA A 1 235 ? 3.712 -9.598 -27.414 1.00 95.00 235 ALA A C 1
ATOM 1895 O O . ALA A 1 235 ? 4.836 -9.197 -27.722 1.00 95.00 235 ALA A O 1
ATOM 1896 N N . GLU A 1 236 ? 2.835 -9.988 -28.339 1.00 94.12 236 GLU A N 1
ATOM 1897 C CA . GLU A 1 236 ? 3.024 -9.576 -29.733 1.00 94.12 236 GLU A CA 1
ATOM 1898 C C . GLU A 1 236 ? 2.859 -8.052 -29.883 1.00 94.12 236 GLU A C 1
ATOM 1900 O O . GLU A 1 236 ? 2.245 -7.389 -29.044 1.00 94.12 236 GLU A O 1
ATOM 1905 N N . LEU A 1 237 ? 3.439 -7.478 -30.943 1.00 89.62 237 LEU A N 1
ATOM 1906 C CA . LEU A 1 237 ? 3.565 -6.023 -31.122 1.00 89.62 237 LEU A CA 1
ATOM 1907 C C . LEU A 1 237 ? 2.233 -5.268 -30.964 1.00 89.62 237 LEU A C 1
ATOM 1909 O O . LEU A 1 237 ? 2.180 -4.227 -30.310 1.00 89.62 237 LEU A O 1
ATOM 1913 N N . ASP A 1 238 ? 1.162 -5.789 -31.555 1.00 87.19 238 ASP A N 1
ATOM 1914 C CA . ASP A 1 238 ? -0.162 -5.174 -31.579 1.00 87.19 238 ASP A CA 1
ATOM 1915 C C . ASP A 1 238 ? -1.094 -5.692 -30.474 1.00 87.19 238 ASP A C 1
ATOM 1917 O O . ASP A 1 238 ? -2.239 -5.238 -30.381 1.00 87.19 238 ASP A O 1
ATOM 1921 N N . GLU A 1 239 ? -0.617 -6.554 -29.577 1.00 93.06 239 GLU A N 1
ATOM 1922 C CA . GLU A 1 239 ? -1.406 -7.155 -28.504 1.00 93.06 239 GLU A CA 1
ATOM 1923 C C . GLU A 1 239 ? -1.408 -6.289 -27.232 1.00 93.06 239 GLU A C 1
ATOM 1925 O O . GLU A 1 239 ? -0.552 -5.431 -26.998 1.00 93.06 239 GLU A O 1
ATOM 1930 N N . LEU A 1 240 ? -2.454 -6.439 -26.422 1.00 93.31 240 LEU A N 1
ATOM 1931 C CA . LEU A 1 240 ? -2.525 -5.866 -25.085 1.00 93.31 240 LEU A CA 1
ATOM 1932 C C . LEU A 1 240 ? -2.333 -6.988 -24.078 1.00 93.31 240 LEU A C 1
ATOM 1934 O O . LEU A 1 240 ? -3.076 -7.966 -24.095 1.00 93.31 240 LEU A O 1
ATOM 1938 N N . THR A 1 241 ? -1.390 -6.805 -23.164 1.00 93.62 241 THR A N 1
ATOM 1939 C CA . THR A 1 241 ? -1.156 -7.736 -22.064 1.00 93.62 241 THR A CA 1
ATOM 1940 C C . THR A 1 241 ? -1.623 -7.153 -20.751 1.00 93.62 241 THR A C 1
ATOM 1942 O O . THR A 1 241 ? -1.585 -5.941 -20.527 1.00 93.62 241 THR A O 1
ATOM 1945 N N . GLN A 1 242 ? -2.080 -8.044 -19.878 1.00 92.69 242 GLN A N 1
ATOM 1946 C CA . GLN A 1 242 ? -2.372 -7.743 -18.489 1.00 92.69 242 GLN A CA 1
ATOM 1947 C C . GLN A 1 242 ? -1.724 -8.806 -17.618 1.00 92.69 242 GLN A C 1
ATOM 1949 O O . GLN A 1 242 ? -1.902 -9.999 -17.853 1.00 92.69 242 GLN A O 1
ATOM 1954 N N . GLN A 1 243 ? -1.008 -8.354 -16.600 1.00 92.69 243 GLN A N 1
ATOM 1955 C CA . GLN A 1 243 ? -0.494 -9.203 -15.537 1.00 92.69 243 GLN A CA 1
ATOM 1956 C C . GLN A 1 243 ? -0.934 -8.655 -14.187 1.00 92.69 243 GLN A C 1
ATOM 1958 O O . GLN A 1 243 ? -1.155 -7.451 -14.044 1.00 92.69 243 GLN A O 1
ATOM 1963 N N . SER A 1 244 ? -1.066 -9.548 -13.215 1.00 90.38 244 SER A N 1
ATOM 1964 C CA . SER A 1 244 ? -1.505 -9.246 -11.856 1.00 90.38 244 SER A CA 1
ATOM 1965 C C . SER A 1 244 ? -0.586 -9.935 -10.854 1.00 90.38 244 SER A C 1
ATOM 1967 O O . SER A 1 244 ? -0.292 -11.120 -11.020 1.00 90.38 244 SER A O 1
ATOM 1969 N N . SER A 1 245 ? -0.167 -9.216 -9.818 1.00 85.81 245 SER A N 1
ATOM 1970 C CA . SER A 1 245 ? 0.601 -9.751 -8.700 1.00 85.81 245 SER A CA 1
ATOM 1971 C C . SER A 1 245 ? -0.099 -9.433 -7.391 1.00 85.81 245 SER A C 1
ATOM 1973 O O . SER A 1 245 ? -0.346 -8.270 -7.073 1.00 85.81 245 SER A O 1
ATOM 1975 N N . ALA A 1 246 ? -0.350 -10.466 -6.596 1.00 83.38 246 ALA A N 1
ATOM 1976 C CA . ALA A 1 246 ? -0.789 -10.293 -5.225 1.00 83.38 246 ALA A CA 1
ATOM 1977 C C . ALA A 1 246 ? 0.392 -9.816 -4.368 1.00 83.38 246 ALA A C 1
ATOM 1979 O O . ALA A 1 246 ? 1.448 -10.453 -4.314 1.00 83.38 246 ALA A O 1
ATOM 1980 N N . VAL A 1 247 ? 0.204 -8.703 -3.672 1.00 82.12 247 VAL A N 1
ATOM 1981 C CA . VAL A 1 247 ? 1.146 -8.187 -2.687 1.00 82.12 247 VAL A CA 1
ATOM 1982 C C . VAL A 1 247 ? 0.491 -8.268 -1.318 1.00 82.12 247 VAL A C 1
ATOM 1984 O O . VAL A 1 247 ? -0.604 -7.743 -1.114 1.00 82.12 247 VAL A O 1
ATOM 1987 N N . ALA A 1 248 ? 1.164 -8.936 -0.383 1.00 71.12 248 ALA A N 1
ATOM 1988 C CA . ALA A 1 248 ? 0.760 -8.908 1.013 1.00 71.12 248 ALA A CA 1
ATOM 1989 C C . ALA A 1 248 ? 0.978 -7.487 1.551 1.00 71.12 248 ALA A C 1
ATOM 1991 O O . ALA A 1 248 ? 2.100 -6.981 1.560 1.00 71.12 248 ALA A O 1
ATOM 1992 N N . GLY A 1 249 ? -0.106 -6.840 1.953 1.00 68.38 249 GLY A N 1
ATOM 1993 C CA . GLY A 1 249 ? -0.087 -5.639 2.768 1.00 68.38 249 GLY A CA 1
ATOM 1994 C C . GLY A 1 249 ? -0.631 -5.951 4.155 1.00 68.38 249 GLY A C 1
ATOM 1995 O O . GLY A 1 249 ? -1.123 -7.043 4.416 1.00 68.38 249 GLY A O 1
ATOM 1996 N N . ASN A 1 250 ? -0.594 -4.964 5.038 1.00 68.38 250 ASN A N 1
ATOM 1997 C CA . ASN A 1 250 ? -1.426 -4.994 6.232 1.00 68.38 250 ASN A CA 1
ATOM 1998 C C . ASN A 1 250 ? -2.681 -4.170 5.956 1.00 68.38 250 ASN A C 1
ATOM 2000 O O . ASN A 1 250 ? -2.636 -3.161 5.231 1.00 68.38 250 ASN A O 1
ATOM 2004 N N . TRP A 1 251 ? -3.788 -4.595 6.548 1.00 80.75 251 TRP A N 1
ATOM 2005 C CA . TRP A 1 251 ? -4.924 -3.718 6.752 1.00 80.75 251 TRP A CA 1
ATOM 2006 C C . TRP A 1 251 ? -4.508 -2.565 7.690 1.00 80.75 251 TRP A C 1
ATOM 2008 O O . TRP A 1 251 ? -3.450 -2.622 8.317 1.00 80.75 251 TRP A O 1
ATOM 2018 N N . PHE A 1 252 ? -5.272 -1.478 7.734 1.00 82.31 252 PHE A N 1
ATOM 2019 C CA . PHE A 1 252 ? -4.851 -0.247 8.424 1.00 82.31 252 PHE A CA 1
ATOM 2020 C C . PHE A 1 252 ? -5.864 0.265 9.453 1.00 82.31 252 PHE A C 1
ATOM 2022 O O . PHE A 1 252 ? -5.615 1.291 10.074 1.00 82.31 252 PHE A O 1
ATOM 2029 N N . THR A 1 253 ? -6.990 -0.435 9.636 1.00 89.19 253 THR A N 1
ATOM 2030 C CA . THR A 1 253 ? -8.007 -0.127 10.654 1.00 89.19 253 THR A CA 1
ATOM 2031 C C . THR A 1 253 ? -8.516 -1.374 11.356 1.00 89.19 253 THR A C 1
ATOM 2033 O O . THR A 1 253 ? -8.684 -2.422 10.746 1.00 89.19 253 THR A O 1
ATOM 2036 N N . GLY A 1 254 ? -8.874 -1.291 12.624 1.00 92.75 254 GLY A N 1
ATOM 2037 C CA . GLY A 1 254 ? -9.508 -2.437 13.256 1.00 92.75 254 GLY A CA 1
ATOM 2038 C C . GLY A 1 254 ? -9.950 -2.175 14.671 1.00 92.75 254 GLY A C 1
ATOM 2039 O O . GLY A 1 254 ? -9.592 -1.164 15.278 1.00 92.75 254 GLY A O 1
ATOM 2040 N N . THR A 1 255 ? -10.747 -3.108 15.182 1.00 96.44 255 THR A N 1
ATOM 2041 C CA . THR A 1 255 ? -11.409 -2.959 16.469 1.00 96.44 255 THR A CA 1
ATOM 2042 C C . THR A 1 255 ? -11.164 -4.133 17.405 1.00 96.44 255 THR A C 1
ATOM 2044 O O . THR A 1 255 ? -10.969 -5.279 16.987 1.00 96.44 255 THR A O 1
ATOM 2047 N N . VAL A 1 256 ? -11.184 -3.824 18.701 1.00 97.75 256 VAL A N 1
ATOM 2048 C CA . VAL A 1 256 ? -11.191 -4.789 19.802 1.00 97.75 256 VAL A CA 1
ATOM 2049 C C . VAL A 1 256 ? -12.433 -4.525 20.649 1.00 97.75 256 VAL A C 1
ATOM 2051 O O . VAL A 1 256 ? -12.538 -3.485 21.295 1.00 97.75 256 VAL A O 1
ATOM 2054 N N . GLY A 1 257 ? -13.387 -5.452 20.639 1.00 97.19 257 GLY A N 1
ATOM 2055 C CA . GLY A 1 257 ? -14.618 -5.414 21.425 1.00 97.19 257 GLY A CA 1
ATOM 2056 C C . GLY A 1 257 ? -14.486 -6.220 22.715 1.00 97.19 257 GLY A C 1
ATOM 2057 O O . GLY A 1 257 ? -14.218 -7.419 22.686 1.00 97.19 257 GLY A O 1
ATOM 2058 N N . SER A 1 258 ? -14.698 -5.585 23.864 1.00 97.44 258 SER A N 1
ATOM 2059 C CA . SER A 1 258 ? -14.568 -6.238 25.163 1.00 97.44 258 SER A CA 1
ATOM 2060 C C . SER A 1 258 ? -15.603 -7.344 25.374 1.00 97.44 258 SER A C 1
ATOM 2062 O O . SER A 1 258 ? -16.730 -7.290 24.876 1.00 97.44 258 SER A O 1
ATOM 2064 N N . THR A 1 259 ? -15.295 -8.285 26.268 1.00 94.88 259 THR A N 1
ATOM 2065 C CA . THR A 1 259 ? -16.353 -9.067 26.941 1.00 94.88 259 THR A CA 1
ATOM 2066 C C . THR A 1 259 ? -17.403 -8.159 27.610 1.00 94.88 259 THR A C 1
ATOM 2068 O O . THR A 1 259 ? -17.113 -7.010 27.952 1.00 94.88 259 THR A O 1
ATOM 2071 N N . LEU A 1 260 ? -18.616 -8.679 27.837 1.00 95.56 260 LEU A N 1
ATOM 2072 C CA . LEU A 1 260 ? -19.672 -7.933 28.531 1.00 95.56 260 LEU A CA 1
ATOM 2073 C C . LEU A 1 260 ? -19.261 -7.573 29.965 1.00 95.56 260 LEU A C 1
ATOM 2075 O O . LEU A 1 260 ? -18.828 -8.425 30.746 1.00 95.56 260 LEU A O 1
ATOM 2079 N N . ILE A 1 261 ? -19.452 -6.304 30.312 1.00 96.00 261 ILE A N 1
ATOM 2080 C CA . ILE A 1 261 ? -19.103 -5.713 31.602 1.00 96.00 261 ILE A CA 1
ATOM 2081 C C . ILE A 1 261 ? -20.368 -5.585 32.447 1.00 96.00 261 ILE A C 1
ATOM 2083 O O . ILE A 1 261 ? -21.389 -5.112 31.959 1.00 96.00 261 ILE A O 1
ATOM 2087 N N . GLY A 1 262 ? -20.305 -5.966 33.724 1.00 92.81 262 GLY A N 1
ATOM 2088 C CA . GLY A 1 262 ? -21.456 -5.986 34.630 1.00 92.81 262 GLY A CA 1
ATOM 2089 C C . GLY A 1 262 ? -22.002 -7.405 34.834 1.00 92.81 262 GLY A C 1
ATOM 2090 O O . GLY A 1 262 ? -21.294 -8.375 34.553 1.00 92.81 262 GLY A O 1
ATOM 2091 N N . PRO A 1 263 ? -23.251 -7.563 35.306 1.00 94.12 263 PRO A N 1
ATOM 2092 C CA . PRO A 1 263 ? -24.252 -6.518 35.535 1.00 94.12 263 PRO A CA 1
ATOM 2093 C C . PRO A 1 263 ? -23.942 -5.551 36.694 1.00 94.12 263 PRO A C 1
ATOM 2095 O O . PRO A 1 263 ? -23.441 -5.961 37.744 1.00 94.12 263 PRO A O 1
ATOM 2098 N N . ALA A 1 264 ? -24.283 -4.272 36.520 1.00 94.44 264 ALA A N 1
ATOM 2099 C CA . ALA A 1 264 ? -24.063 -3.213 37.507 1.00 94.44 264 ALA A CA 1
ATOM 2100 C C . ALA A 1 264 ? -25.370 -2.694 38.131 1.00 94.44 264 ALA A C 1
ATOM 2102 O O . ALA A 1 264 ? -26.425 -2.675 37.507 1.00 94.44 264 ALA A O 1
ATOM 2103 N N . LYS A 1 265 ? -25.281 -2.231 39.379 1.00 94.06 265 LYS A N 1
ATOM 2104 C CA . LYS A 1 265 ? -26.273 -1.373 40.042 1.00 94.06 265 LYS A CA 1
ATOM 2105 C C . LYS A 1 265 ? -25.989 0.109 39.823 1.00 94.06 265 LYS A C 1
ATOM 2107 O O . LYS A 1 265 ? -26.919 0.905 39.786 1.00 94.06 265 LYS A O 1
ATOM 2112 N N . SER A 1 266 ? -24.712 0.476 39.753 1.00 94.94 266 SER A N 1
ATOM 2113 C CA . SER A 1 266 ? -24.256 1.837 39.476 1.00 94.94 266 SER A CA 1
ATOM 2114 C C . SER A 1 266 ? -22.890 1.799 38.797 1.00 94.94 266 SER A C 1
ATOM 2116 O O . SER A 1 266 ? -21.982 1.095 39.249 1.00 94.94 266 SER A O 1
ATOM 2118 N N . TRP A 1 267 ? -22.751 2.544 37.703 1.00 96.56 267 TRP A N 1
ATOM 2119 C CA . TRP A 1 267 ? -21.485 2.738 36.999 1.00 96.56 267 TRP A CA 1
ATOM 2120 C C . TRP A 1 267 ? -20.664 3.832 37.688 1.00 96.56 267 TRP A C 1
ATOM 2122 O O . TRP A 1 267 ? -21.233 4.782 38.221 1.00 96.56 267 TRP A O 1
ATOM 2132 N N . GLN A 1 268 ? -19.335 3.701 37.711 1.00 95.31 268 GLN A N 1
ATOM 2133 C CA . GLN A 1 268 ? -18.455 4.680 38.357 1.00 95.31 268 GLN A CA 1
ATOM 2134 C C . GLN A 1 268 ? -17.484 5.290 37.353 1.00 95.31 268 GLN A C 1
ATOM 2136 O O . GLN A 1 268 ? -17.770 6.368 36.840 1.00 95.31 268 GLN A O 1
ATOM 2141 N N . TYR A 1 269 ? -16.373 4.625 37.043 1.00 95.31 269 TYR A N 1
ATOM 2142 C CA . TYR A 1 269 ? -15.325 5.192 36.196 1.00 95.31 269 TYR A CA 1
ATOM 2143 C C . TYR A 1 269 ? -14.818 4.193 35.159 1.00 95.31 269 TYR A C 1
ATOM 2145 O O . TYR A 1 269 ? -14.760 2.988 35.406 1.00 95.31 269 TYR A O 1
ATOM 2153 N N . LEU A 1 270 ? -14.423 4.719 34.004 1.00 96.50 270 LEU A N 1
ATOM 2154 C CA . LEU A 1 270 ? -13.641 4.039 32.982 1.00 96.50 270 LEU A CA 1
ATOM 2155 C C . LEU A 1 270 ? -12.200 4.546 33.048 1.00 96.50 270 LEU A C 1
ATOM 2157 O O . LEU A 1 270 ? -11.973 5.755 33.052 1.00 96.50 270 LEU A O 1
ATOM 2161 N N . HIS A 1 271 ? -11.254 3.611 33.061 1.00 95.50 271 HIS A N 1
ATOM 2162 C CA . HIS A 1 271 ? -9.819 3.871 33.007 1.00 95.50 271 HIS A CA 1
ATOM 2163 C C . HIS A 1 271 ? -9.184 3.021 31.918 1.00 95.50 271 HIS A C 1
ATOM 2165 O O . HIS A 1 271 ? -9.249 1.792 31.997 1.00 95.50 271 HIS A O 1
ATOM 2171 N N . TRP A 1 272 ? -8.506 3.630 30.954 1.00 96.19 272 TRP A N 1
ATOM 2172 C CA . TRP A 1 272 ? -7.812 2.899 29.894 1.00 96.19 272 TRP A CA 1
ATOM 2173 C C . TRP A 1 272 ? -6.471 3.532 29.536 1.00 96.19 272 TRP A C 1
ATOM 2175 O O . TRP A 1 272 ? -6.168 4.655 29.934 1.00 96.19 272 TRP A O 1
ATOM 2185 N N . GLN A 1 273 ? -5.615 2.753 28.885 1.00 95.19 273 GLN A N 1
ATOM 2186 C CA . GLN A 1 273 ? -4.255 3.146 28.551 1.00 95.19 273 GLN A CA 1
ATOM 2187 C C . GLN A 1 273 ? -3.821 2.461 27.262 1.00 95.19 273 GLN A C 1
ATOM 2189 O O . GLN A 1 273 ? -4.035 1.259 27.094 1.00 95.19 273 GLN A O 1
ATOM 2194 N N . VAL A 1 274 ? -3.174 3.246 26.407 1.00 94.00 274 VAL A N 1
ATOM 2195 C CA . VAL A 1 274 ? -2.605 2.831 25.128 1.00 94.00 274 VAL A CA 1
ATOM 2196 C C . VAL A 1 274 ? -1.094 3.078 25.165 1.00 94.00 274 VAL A C 1
ATOM 2198 O O . VAL A 1 274 ? -0.645 4.064 25.755 1.00 94.00 274 VAL A O 1
ATOM 2201 N N . ASP A 1 275 ? -0.327 2.174 24.565 1.00 92.19 275 ASP A N 1
ATOM 2202 C CA . ASP A 1 275 ? 1.127 2.237 24.376 1.00 92.19 275 ASP A CA 1
ATOM 2203 C C . ASP A 1 275 ? 1.463 2.198 22.878 1.00 92.19 275 ASP A C 1
ATOM 2205 O O . ASP A 1 275 ? 0.659 1.726 22.076 1.00 92.19 275 ASP A O 1
ATOM 2209 N N . GLY A 1 276 ? 2.644 2.688 22.497 1.00 86.19 276 GLY A N 1
ATOM 2210 C CA . GLY A 1 276 ? 3.075 2.712 21.092 1.00 86.19 276 GLY A CA 1
ATOM 2211 C C . GLY A 1 276 ? 2.211 3.601 20.193 1.00 86.19 276 GLY A C 1
ATOM 2212 O O . GLY A 1 276 ? 1.976 3.243 19.054 1.00 86.19 276 GLY A O 1
ATOM 2213 N N . TYR A 1 277 ? 1.692 4.711 20.726 1.00 89.56 277 TYR A N 1
ATOM 2214 C CA . TYR A 1 277 ? 0.944 5.700 19.947 1.00 89.56 277 TYR A CA 1
ATOM 2215 C C . TYR A 1 277 ? 1.887 6.697 19.266 1.00 89.56 277 TYR A C 1
ATOM 2217 O O . TYR A 1 277 ? 2.672 7.374 19.941 1.00 89.56 277 TYR A O 1
ATOM 2225 N N . GLU A 1 278 ? 1.734 6.849 17.956 1.00 88.38 278 GLU A N 1
ATOM 2226 C CA . GLU A 1 278 ? 2.436 7.794 17.098 1.00 88.38 278 GLU A CA 1
ATOM 2227 C C . GLU A 1 278 ? 1.501 8.944 16.660 1.00 88.38 278 GLU A C 1
ATOM 2229 O O . GLU A 1 278 ? 0.738 8.818 15.703 1.00 88.38 278 GLU A O 1
ATOM 2234 N N . PRO A 1 279 ? 1.569 10.135 17.299 1.00 84.19 279 PRO A N 1
ATOM 2235 C CA . PRO A 1 279 ? 0.578 11.203 17.101 1.00 84.19 279 PRO A CA 1
ATOM 2236 C C . PRO A 1 279 ? 0.484 11.796 15.690 1.00 84.19 279 PRO A C 1
ATOM 2238 O O . PRO A 1 279 ? -0.408 12.601 15.428 1.00 84.19 279 PRO A O 1
ATOM 2241 N N . ALA A 1 280 ? 1.452 11.503 14.823 1.00 82.56 280 ALA A N 1
ATOM 2242 C CA . ALA A 1 280 ? 1.478 12.001 13.453 1.00 82.56 280 ALA A CA 1
ATOM 2243 C C . ALA A 1 280 ? 0.677 11.116 12.487 1.00 82.56 280 ALA A C 1
ATOM 2245 O O . ALA A 1 280 ? 0.304 11.593 11.416 1.00 82.56 280 ALA A O 1
ATOM 2246 N N . THR A 1 281 ? 0.446 9.853 12.847 1.00 81.19 281 THR A N 1
ATOM 2247 C CA . THR A 1 281 ? -0.023 8.803 11.933 1.00 81.19 281 THR A CA 1
ATOM 2248 C C . THR A 1 281 ? -1.229 8.059 12.478 1.00 81.19 281 THR A C 1
ATOM 2250 O O . THR A 1 281 ? -2.123 7.712 11.706 1.00 81.19 281 THR A O 1
ATOM 2253 N N . ASP A 1 282 ? -1.296 7.898 13.795 1.00 88.75 282 ASP A N 1
ATOM 2254 C CA . ASP A 1 282 ? -2.280 7.038 14.428 1.00 88.75 282 ASP A CA 1
ATOM 2255 C C . ASP A 1 282 ? -3.535 7.815 14.817 1.00 88.75 282 ASP A C 1
ATOM 2257 O O . ASP A 1 282 ? -3.490 8.944 15.318 1.00 88.75 282 ASP A O 1
ATOM 2261 N N . GLN A 1 283 ? -4.678 7.160 14.671 1.00 91.88 283 GLN A N 1
ATOM 2262 C CA . GLN A 1 283 ? -5.943 7.564 15.264 1.00 91.88 283 GLN A CA 1
ATOM 2263 C C . GLN A 1 283 ? -6.471 6.410 16.105 1.00 91.88 283 GLN A C 1
ATOM 2265 O O . GLN A 1 283 ? -6.369 5.248 15.725 1.00 91.88 283 GLN A O 1
ATOM 2270 N N . TYR A 1 284 ? -7.027 6.719 17.272 1.00 95.75 284 TYR A N 1
ATOM 2271 C CA . TYR A 1 284 ? -7.689 5.721 18.100 1.00 95.75 284 TYR A CA 1
ATOM 2272 C C . TYR A 1 284 ? -8.728 6.373 19.003 1.00 95.75 284 TYR A C 1
ATOM 2274 O O . TYR A 1 284 ? -8.583 7.536 19.381 1.00 95.75 284 TYR A O 1
ATOM 2282 N N . PHE A 1 285 ? -9.756 5.627 19.391 1.00 96.75 285 PHE A N 1
ATOM 2283 C CA . PHE A 1 285 ? -10.745 6.058 20.379 1.00 96.75 285 PHE A CA 1
ATOM 2284 C C . PHE A 1 285 ? -11.445 4.849 21.009 1.00 96.75 285 PHE A C 1
ATOM 2286 O O . PHE A 1 285 ? -11.406 3.738 20.485 1.00 96.75 285 PHE A O 1
ATOM 2293 N N . LEU A 1 286 ? -12.086 5.062 22.160 1.00 97.25 286 LEU A N 1
ATOM 2294 C CA . LEU A 1 286 ? -13.045 4.111 22.714 1.00 97.25 286 LEU A CA 1
ATOM 2295 C C . LEU A 1 286 ? -14.477 4.502 22.354 1.00 97.25 286 LEU A C 1
ATOM 2297 O O . LEU A 1 286 ? -14.867 5.666 22.439 1.00 97.25 286 LEU A O 1
ATOM 2301 N N . GLN A 1 287 ? -15.278 3.492 22.066 1.00 97.94 287 GLN A N 1
ATOM 2302 C CA . GLN A 1 287 ? -16.730 3.524 22.049 1.00 97.94 287 GLN A CA 1
ATOM 2303 C C . GLN A 1 287 ? -17.275 2.805 23.283 1.00 97.94 287 GLN A C 1
ATOM 2305 O O . GLN A 1 287 ? -16.671 1.857 23.797 1.00 97.94 287 GLN A O 1
ATOM 2310 N N . ILE A 1 288 ? -18.438 3.253 23.757 1.00 97.81 288 ILE A N 1
ATOM 2311 C CA . ILE A 1 288 ? -19.182 2.593 24.831 1.00 97.81 288 ILE A CA 1
ATOM 2312 C C . ILE A 1 288 ? -20.584 2.281 24.337 1.00 97.81 288 ILE A C 1
ATOM 2314 O O . ILE A 1 288 ? -21.357 3.185 24.012 1.00 97.81 288 ILE A O 1
ATOM 2318 N N . GLU A 1 289 ? -20.936 1.006 24.376 1.00 98.00 289 GLU A N 1
ATOM 2319 C CA . GLU A 1 289 ? -22.280 0.524 24.105 1.00 98.00 289 GLU A CA 1
ATOM 2320 C C . GLU A 1 289 ? -22.950 0.053 25.391 1.00 98.00 289 GLU A C 1
ATOM 2322 O O . GLU A 1 289 ? -22.360 -0.655 26.210 1.00 98.00 289 GLU A O 1
ATOM 2327 N N . GLY A 1 290 ? -24.208 0.445 25.562 1.00 97.06 290 GLY A N 1
ATOM 2328 C CA . GLY A 1 290 ? -25.078 -0.014 26.631 1.00 97.06 290 GLY A CA 1
ATOM 2329 C C . GLY A 1 290 ? -25.929 -1.179 26.169 1.00 97.06 290 GLY A C 1
ATOM 2330 O O . GLY A 1 290 ? -26.626 -1.074 25.163 1.00 97.06 290 GLY A O 1
ATOM 2331 N N . ILE A 1 291 ? -25.918 -2.265 26.933 1.00 97.44 291 ILE A N 1
ATOM 2332 C CA . ILE A 1 291 ? -26.734 -3.446 26.668 1.00 97.44 291 ILE A CA 1
ATOM 2333 C C . ILE A 1 291 ? -27.972 -3.388 27.551 1.00 97.44 291 ILE A C 1
ATOM 2335 O O . ILE A 1 291 ? -27.872 -3.340 28.780 1.00 97.44 291 ILE A O 1
ATOM 2339 N N . ARG A 1 292 ? -29.142 -3.381 26.917 1.00 94.88 292 ARG A N 1
ATOM 2340 C CA . ARG A 1 292 ? -30.447 -3.333 27.580 1.00 94.88 292 ARG A CA 1
ATOM 2341 C C . ARG A 1 292 ? -30.823 -4.692 28.182 1.00 94.88 292 ARG A C 1
ATOM 2343 O O . ARG A 1 292 ? -30.280 -5.718 27.775 1.00 94.88 292 ARG A O 1
ATOM 2350 N N . PRO A 1 293 ? -31.804 -4.751 29.107 1.00 92.69 293 PRO A N 1
ATOM 2351 C CA . PRO A 1 293 ? -32.261 -6.015 29.693 1.00 92.69 293 PRO A CA 1
ATOM 2352 C C . PRO A 1 293 ? -32.796 -7.043 28.681 1.00 92.69 293 PRO A C 1
ATOM 2354 O O . PRO A 1 293 ? -32.825 -8.233 28.984 1.00 92.69 293 PRO A O 1
ATOM 2357 N N . ASP A 1 294 ? -33.239 -6.593 27.502 1.00 92.94 294 ASP A N 1
ATOM 2358 C CA . ASP A 1 294 ? -33.684 -7.451 26.397 1.00 92.94 294 ASP A CA 1
ATOM 2359 C C . ASP A 1 294 ? -32.534 -7.967 25.510 1.00 92.94 294 ASP A C 1
ATOM 2361 O O . ASP A 1 294 ? -32.772 -8.775 24.613 1.00 92.94 294 ASP A O 1
ATOM 2365 N N . GLY A 1 295 ? -31.298 -7.535 25.780 1.00 90.62 295 GLY A N 1
ATOM 2366 C CA . GLY A 1 295 ? -30.086 -7.913 25.058 1.00 90.62 295 GLY A CA 1
ATOM 2367 C C . GLY A 1 295 ? -29.748 -7.030 23.857 1.00 90.62 295 GLY A C 1
ATOM 2368 O O . GLY A 1 295 ? -28.711 -7.258 23.241 1.00 90.62 295 GLY A O 1
ATOM 2369 N N . SER A 1 296 ? -30.578 -6.037 23.518 1.00 94.06 296 SER A N 1
ATOM 2370 C CA . SER A 1 296 ? -30.251 -5.068 22.466 1.00 94.06 296 SER A CA 1
ATOM 2371 C C . SER A 1 296 ? -29.166 -4.088 22.920 1.00 94.06 296 SER A C 1
ATOM 2373 O O . SER A 1 296 ? -29.119 -3.687 24.087 1.00 94.06 296 SER A O 1
ATOM 2375 N N . ASP A 1 297 ? -28.289 -3.699 22.000 1.00 92.75 297 ASP A N 1
ATOM 2376 C CA . ASP A 1 297 ? -27.241 -2.709 22.212 1.00 92.75 297 ASP A CA 1
ATOM 2377 C C . ASP A 1 297 ? -27.699 -1.294 21.825 1.00 92.75 297 ASP A C 1
ATOM 2379 O O . ASP A 1 297 ? -28.665 -1.055 21.096 1.00 92.75 297 ASP A O 1
ATOM 2383 N N . THR A 1 298 ? -27.049 -0.296 22.410 1.00 96.25 298 THR A N 1
ATOM 2384 C CA . THR A 1 298 ? -27.239 1.119 22.090 1.00 96.25 298 THR A CA 1
ATOM 2385 C C . THR A 1 298 ? -25.900 1.819 22.262 1.00 96.25 298 THR A C 1
ATOM 2387 O O . THR A 1 298 ? -25.332 1.778 23.351 1.00 96.25 298 THR A O 1
ATOM 2390 N N . LEU A 1 299 ? -25.409 2.491 21.221 1.00 97.00 299 LEU A N 1
ATOM 2391 C CA . LEU A 1 299 ? -24.209 3.319 21.322 1.00 97.00 299 LEU A CA 1
ATOM 2392 C C . LEU A 1 299 ? -24.475 4.498 22.269 1.00 97.00 299 LEU A C 1
ATOM 2394 O O . LEU A 1 299 ? -25.370 5.309 22.027 1.00 97.00 299 LEU A O 1
ATOM 2398 N N . LEU A 1 300 ? -23.725 4.563 23.368 1.00 96.94 300 LEU A N 1
ATOM 2399 C CA . LEU A 1 300 ? -23.840 5.608 24.389 1.00 96.94 300 LEU A CA 1
ATOM 2400 C C . LEU A 1 300 ? -22.791 6.695 24.188 1.00 96.94 300 LEU A C 1
ATOM 2402 O O . LEU A 1 300 ? -23.087 7.876 24.357 1.00 96.94 300 LEU A O 1
ATOM 2406 N N . ILE A 1 301 ? -21.571 6.288 23.832 1.00 96.25 301 ILE A N 1
ATOM 2407 C CA . ILE A 1 301 ? -20.454 7.182 23.538 1.00 96.25 301 ILE A CA 1
ATOM 2408 C C . ILE A 1 301 ? -19.772 6.682 22.269 1.00 96.25 301 ILE A C 1
ATOM 2410 O O . ILE A 1 301 ? -19.344 5.533 22.223 1.00 96.25 301 ILE A O 1
ATOM 2414 N N . ASP A 1 302 ? -19.682 7.550 21.262 1.00 94.75 302 ASP A N 1
ATOM 2415 C CA . ASP A 1 302 ? -19.129 7.217 19.943 1.00 94.75 302 ASP A CA 1
ATOM 2416 C C . ASP A 1 302 ? -17.614 7.447 19.846 1.00 94.75 302 ASP A C 1
ATOM 2418 O O . ASP A 1 302 ? -16.889 6.666 19.248 1.00 94.75 302 ASP A O 1
ATOM 2422 N N . GLN A 1 303 ? -17.100 8.512 20.461 1.00 95.44 303 GLN A N 1
ATOM 2423 C CA . GLN A 1 303 ? -15.667 8.803 20.434 1.00 95.44 303 GLN A CA 1
ATOM 2424 C C . GLN A 1 303 ? -15.201 9.307 21.790 1.00 95.44 303 GLN A C 1
ATOM 2426 O O . GLN A 1 303 ? -15.450 10.452 22.177 1.00 95.44 303 GLN A O 1
ATOM 2431 N N . LEU A 1 304 ? -14.502 8.440 22.516 1.00 95.44 304 LEU A N 1
ATOM 2432 C CA . LEU A 1 304 ? -13.886 8.750 23.791 1.00 95.44 304 LEU A CA 1
ATOM 2433 C C . LEU A 1 304 ? -12.365 8.681 23.677 1.00 95.44 304 LEU A C 1
ATOM 2435 O O . LEU A 1 304 ? -11.792 7.610 23.507 1.00 95.44 304 LEU A O 1
ATOM 2439 N N . LEU A 1 305 ? -11.718 9.834 23.830 1.00 93.62 305 LEU A N 1
ATOM 2440 C CA . LEU A 1 305 ? -10.255 9.966 23.858 1.00 93.62 305 LEU A CA 1
ATOM 2441 C C . LEU A 1 305 ? -9.700 10.086 25.283 1.00 93.62 305 LEU A C 1
ATOM 2443 O O . LEU A 1 305 ? -8.511 9.887 25.518 1.00 93.62 305 LEU A O 1
ATOM 2447 N N . GLN A 1 306 ? -10.544 10.441 26.255 1.00 94.31 306 GLN A N 1
ATOM 2448 C CA . GLN A 1 306 ? -10.102 10.677 27.624 1.00 94.31 306 GLN A CA 1
ATOM 2449 C C . GLN A 1 306 ? -9.894 9.348 28.366 1.00 94.31 306 GLN A C 1
ATOM 2451 O O . GLN A 1 306 ? -10.833 8.572 28.550 1.00 94.31 306 GLN A O 1
ATOM 2456 N N . ALA A 1 307 ? -8.658 9.114 28.820 1.00 90.62 307 ALA A N 1
ATOM 2457 C CA . ALA A 1 307 ? -8.242 7.905 29.540 1.00 90.62 307 ALA A CA 1
ATOM 2458 C C . ALA A 1 307 ? -9.067 7.634 30.811 1.00 90.62 307 ALA A C 1
ATOM 2460 O O . ALA A 1 307 ? -9.424 6.490 31.083 1.00 90.62 307 ALA A O 1
ATOM 2461 N N . ASP A 1 308 ? -9.388 8.688 31.565 1.00 93.81 308 ASP A N 1
ATOM 2462 C CA . ASP A 1 308 ? -10.155 8.624 32.809 1.00 93.81 308 ASP A CA 1
ATOM 2463 C C . ASP A 1 308 ? -11.499 9.335 32.627 1.00 93.81 308 ASP A C 1
ATOM 2465 O O . ASP A 1 308 ? -11.547 10.559 32.490 1.00 93.81 308 ASP A O 1
ATOM 2469 N N . THR A 1 309 ? -12.593 8.573 32.627 1.00 95.50 309 THR A N 1
ATOM 2470 C CA . THR A 1 309 ? -13.939 9.081 32.314 1.00 95.50 309 THR A CA 1
ATOM 2471 C C . THR A 1 309 ? -14.952 8.645 33.366 1.00 95.50 309 THR A C 1
ATOM 2473 O O . THR A 1 309 ? -14.995 7.480 33.755 1.00 95.50 309 THR A O 1
ATOM 2476 N N . SER A 1 310 ? -15.788 9.575 33.836 1.00 95.94 310 SER A N 1
ATOM 2477 C CA . SER A 1 310 ? -16.913 9.249 34.723 1.00 95.94 310 SER A CA 1
ATOM 2478 C C . SER A 1 310 ? -18.051 8.615 33.926 1.00 95.94 310 SER A C 1
ATOM 2480 O O . SER A 1 310 ? -18.466 9.154 32.905 1.00 95.94 310 SER A O 1
ATOM 2482 N N . LEU A 1 311 ? -18.583 7.502 34.423 1.00 96.06 311 LEU A N 1
ATOM 2483 C CA . LEU A 1 311 ? -19.736 6.789 33.868 1.00 96.06 311 LEU A CA 1
ATOM 2484 C C . LEU A 1 311 ? -20.987 6.915 34.750 1.00 96.06 311 LEU A C 1
ATOM 2486 O O . LEU A 1 311 ? -22.000 6.285 34.468 1.00 96.06 311 LEU A O 1
ATOM 2490 N N . GLN A 1 312 ? -20.936 7.713 35.821 1.00 95.44 312 GLN A N 1
ATOM 2491 C CA . GLN A 1 312 ? -22.010 7.810 36.824 1.00 95.44 312 GLN A CA 1
ATOM 2492 C C . GLN A 1 312 ? -23.345 8.328 36.269 1.00 95.44 312 GLN A C 1
ATOM 2494 O O . GLN A 1 312 ? -24.385 8.130 36.891 1.00 95.44 312 GLN A O 1
ATOM 2499 N N . GLU A 1 313 ? -23.323 8.988 35.111 1.00 94.62 313 GLU A N 1
ATOM 2500 C CA . GLU A 1 313 ? -24.528 9.471 34.429 1.00 94.62 313 GLU A CA 1
ATOM 2501 C C . GLU A 1 313 ? -25.265 8.364 33.657 1.00 94.62 313 GLU A C 1
ATOM 2503 O O . GLU A 1 313 ? -26.418 8.550 33.265 1.00 94.62 313 GLU A O 1
ATOM 2508 N N . LEU A 1 314 ? -24.630 7.204 33.445 1.00 95.81 314 LEU A N 1
ATOM 2509 C CA . LEU A 1 314 ? -25.247 6.075 32.758 1.00 95.81 314 LEU A CA 1
ATOM 2510 C C . LEU A 1 314 ? -26.226 5.351 33.689 1.00 95.81 314 LEU A C 1
ATOM 2512 O O . LEU A 1 314 ? -25.859 4.870 34.763 1.00 95.81 314 LEU A O 1
ATOM 2516 N N . ASP A 1 315 ? -27.478 5.222 33.249 1.00 95.94 315 ASP A N 1
ATOM 2517 C CA . ASP A 1 315 ? -28.512 4.512 33.999 1.00 95.94 315 ASP A CA 1
ATOM 2518 C C . ASP A 1 315 ? -28.306 2.992 33.907 1.00 95.94 315 ASP A C 1
ATOM 2520 O O . ASP A 1 315 ? -28.608 2.366 32.889 1.00 95.94 315 ASP A O 1
ATOM 2524 N N . ALA A 1 316 ? -27.821 2.388 34.992 1.00 94.88 316 ALA A N 1
ATOM 2525 C CA . ALA A 1 316 ? -27.604 0.947 35.086 1.00 94.88 316 ALA A CA 1
ATOM 2526 C C . ALA A 1 316 ? -28.908 0.121 35.080 1.00 94.88 316 ALA A C 1
ATOM 2528 O O . ALA A 1 316 ? -28.869 -1.077 34.811 1.00 94.88 316 ALA A O 1
ATOM 2529 N N . ALA A 1 317 ? -30.076 0.722 35.343 1.00 94.25 317 ALA A N 1
ATOM 2530 C CA . ALA A 1 317 ? -31.356 0.036 35.169 1.00 94.25 317 ALA A CA 1
ATOM 2531 C C . ALA A 1 317 ? -31.740 -0.078 33.685 1.00 94.25 317 ALA A C 1
ATOM 2533 O O . ALA A 1 317 ? -32.364 -1.064 33.284 1.00 94.25 317 ALA A O 1
ATOM 2534 N N . LEU A 1 318 ? -31.354 0.912 32.872 1.00 96.19 318 LEU A N 1
ATOM 2535 C CA . LEU A 1 318 ? -31.561 0.902 31.424 1.00 96.19 318 LEU A CA 1
ATOM 2536 C C . LEU A 1 318 ? -30.473 0.112 30.689 1.00 96.19 318 LEU A C 1
ATOM 2538 O O . LEU A 1 318 ? -30.781 -0.594 29.731 1.00 96.19 318 LEU A O 1
ATOM 2542 N N . TYR A 1 319 ? -29.230 0.214 31.161 1.00 97.19 319 TYR A N 1
ATOM 2543 C CA . TYR A 1 319 ? -28.045 -0.446 30.616 1.00 97.19 319 TYR A CA 1
ATOM 2544 C C . TYR A 1 319 ? -27.332 -1.236 31.723 1.00 97.19 319 TYR A C 1
ATOM 2546 O O . TYR A 1 319 ? -26.310 -0.785 32.256 1.00 97.19 319 TYR A O 1
ATOM 2554 N N . PRO A 1 320 ? -27.877 -2.402 32.124 1.00 96.50 320 PRO A N 1
ATOM 2555 C CA . PRO A 1 320 ? -27.282 -3.240 33.164 1.00 96.50 320 PRO A CA 1
ATOM 2556 C C . PRO A 1 320 ? -25.883 -3.735 32.812 1.00 96.50 320 PRO A C 1
ATOM 2558 O O . PRO A 1 320 ? -25.113 -4.033 33.723 1.00 96.50 320 PRO A O 1
ATOM 2561 N N . GLN A 1 321 ? -25.546 -3.828 31.525 1.00 97.81 321 GLN A N 1
ATOM 2562 C CA . GLN A 1 321 ? -24.218 -4.211 31.059 1.00 97.81 321 GLN A CA 1
ATOM 2563 C C . GLN A 1 321 ? -23.683 -3.198 30.046 1.00 97.81 321 GLN A C 1
ATOM 2565 O O . GLN A 1 321 ? -24.458 -2.526 29.365 1.00 97.81 321 GLN A O 1
ATOM 2570 N N . LEU A 1 322 ? -22.358 -3.120 29.938 1.00 97.88 322 LEU A N 1
ATOM 2571 C CA . LEU A 1 322 ? -21.661 -2.329 28.924 1.00 97.88 322 LEU A CA 1
ATOM 2572 C C . LEU A 1 322 ? -20.770 -3.225 28.059 1.00 97.88 322 LEU A C 1
ATOM 2574 O O . LEU A 1 322 ? -20.317 -4.282 28.508 1.00 97.88 322 LEU A O 1
ATOM 2578 N N . ARG A 1 323 ? -20.471 -2.759 26.849 1.00 97.88 323 ARG A N 1
ATOM 2579 C CA . ARG A 1 323 ? -19.396 -3.257 25.987 1.00 97.88 323 ARG A CA 1
ATOM 2580 C C . ARG A 1 323 ? -18.514 -2.074 25.591 1.00 97.88 323 ARG A C 1
ATOM 2582 O O . ARG A 1 323 ? -19.029 -1.009 25.253 1.00 97.88 323 ARG A O 1
ATOM 2589 N N . LEU A 1 324 ? -17.200 -2.244 25.695 1.00 98.12 324 LEU A N 1
ATOM 2590 C CA . LEU A 1 324 ? -16.225 -1.271 25.208 1.00 98.12 324 LEU A CA 1
ATOM 2591 C C . LEU A 1 324 ? -15.737 -1.723 23.839 1.00 98.12 324 LEU A C 1
ATOM 2593 O O . LEU A 1 324 ? -15.475 -2.909 23.653 1.00 98.12 324 LEU A O 1
ATOM 2597 N N . ILE A 1 325 ? -15.587 -0.792 22.907 1.00 98.06 325 ILE A N 1
ATOM 2598 C CA . ILE A 1 325 ? -14.979 -1.063 21.605 1.00 98.06 325 ILE A CA 1
ATOM 2599 C C . ILE A 1 325 ? -13.800 -0.110 21.459 1.00 98.06 325 ILE A C 1
ATOM 2601 O O . ILE A 1 325 ? -13.965 1.102 21.541 1.00 98.06 325 ILE A O 1
ATOM 2605 N N . TYR A 1 326 ? -12.603 -0.662 21.317 1.00 97.88 326 TYR A N 1
ATOM 2606 C CA . TYR A 1 326 ? -11.399 0.083 20.982 1.00 97.88 326 TYR A CA 1
ATOM 2607 C C . TYR A 1 326 ? -11.232 0.089 19.476 1.00 97.88 326 TYR A C 1
ATOM 2609 O O . TYR A 1 326 ? -11.128 -0.980 18.886 1.00 97.88 326 TYR A O 1
ATOM 2617 N N . ASP A 1 327 ? -11.236 1.277 18.886 1.00 97.38 327 ASP A N 1
ATOM 2618 C CA . ASP A 1 327 ? -11.037 1.505 17.460 1.00 97.38 327 ASP A CA 1
ATOM 2619 C C . ASP A 1 327 ? -9.656 2.128 17.240 1.00 97.38 327 ASP A C 1
ATOM 2621 O O . ASP A 1 327 ? -9.212 2.971 18.031 1.00 97.38 327 ASP A O 1
ATOM 2625 N N . SER A 1 328 ? -8.966 1.671 16.198 1.00 96.19 328 SER A N 1
ATOM 2626 C CA . SER A 1 328 ? -7.637 2.139 15.817 1.00 96.19 328 SER A CA 1
ATOM 2627 C C . SER A 1 328 ? -7.483 2.183 14.301 1.00 96.19 328 SER A C 1
ATOM 2629 O O . SER A 1 328 ? -7.965 1.294 13.595 1.00 96.19 328 SER A O 1
ATOM 2631 N N . GLU A 1 329 ? -6.771 3.202 13.826 1.00 92.56 329 GLU A N 1
ATOM 2632 C CA . GLU A 1 329 ? -6.395 3.417 12.434 1.00 92.56 329 GLU A CA 1
ATOM 2633 C C . GLU A 1 329 ? -4.950 3.931 12.352 1.00 92.56 329 GLU A C 1
ATOM 2635 O O . GLU A 1 329 ? -4.572 4.849 13.074 1.00 92.56 329 GLU A O 1
ATOM 2640 N N . ASP A 1 330 ? -4.151 3.359 11.453 1.00 87.38 330 ASP A N 1
ATOM 2641 C CA . ASP A 1 330 ? -2.838 3.888 11.064 1.00 87.38 330 ASP A CA 1
ATOM 2642 C C . ASP A 1 330 ? -2.570 3.563 9.588 1.00 87.38 330 ASP A C 1
ATOM 2644 O O . ASP A 1 330 ? -2.252 2.432 9.216 1.00 87.38 330 ASP A O 1
ATOM 2648 N N . GLN A 1 331 ? -2.695 4.578 8.731 1.00 79.19 331 GLN A N 1
ATOM 2649 C CA . GLN A 1 331 ? -2.458 4.462 7.289 1.00 79.19 331 GLN A CA 1
ATOM 2650 C C . GLN A 1 331 ? -0.974 4.503 6.910 1.00 79.19 331 GLN A C 1
ATOM 2652 O O . GLN A 1 331 ? -0.644 4.251 5.756 1.00 79.19 331 GLN A O 1
ATOM 2657 N N . THR A 1 332 ? -0.076 4.881 7.820 1.00 76.25 332 THR A N 1
ATOM 2658 C CA . THR A 1 332 ? 1.326 5.139 7.472 1.00 76.25 332 THR A CA 1
ATOM 2659 C C . THR A 1 332 ? 2.194 3.934 7.754 1.00 76.25 332 THR A C 1
ATOM 2661 O O . THR A 1 332 ? 2.835 3.443 6.827 1.00 76.25 332 THR A O 1
ATOM 2664 N N . PHE A 1 333 ? 2.211 3.458 9.000 1.00 80.94 333 PHE A N 1
ATOM 2665 C CA . PHE A 1 333 ? 3.040 2.323 9.412 1.00 80.94 333 PHE A CA 1
ATOM 2666 C C . PHE A 1 333 ? 2.246 1.018 9.490 1.00 80.94 333 PHE A C 1
ATOM 2668 O O . PHE A 1 333 ? 2.837 -0.065 9.481 1.00 80.94 333 PHE A O 1
ATOM 2675 N N . LYS A 1 334 ? 0.911 1.115 9.461 1.00 85.00 334 LYS A N 1
ATOM 2676 C CA . LYS A 1 334 ? -0.034 0.001 9.565 1.00 85.00 334 LYS A CA 1
ATOM 2677 C C . LYS A 1 334 ? 0.198 -0.816 10.829 1.00 85.00 334 LYS A C 1
ATOM 2679 O O . LYS A 1 334 ? 0.161 -2.052 10.813 1.00 85.00 334 LYS A O 1
ATOM 2684 N N . THR A 1 335 ? 0.439 -0.108 11.925 1.00 88.12 335 THR A N 1
ATOM 26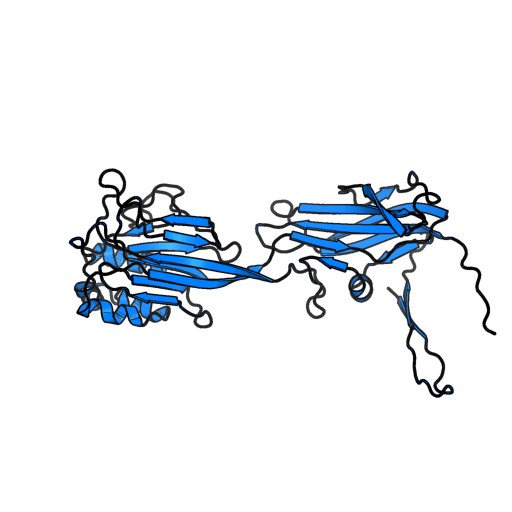85 C CA . THR A 1 335 ? 0.631 -0.665 13.257 1.00 88.12 335 THR A CA 1
ATOM 2686 C C . THR A 1 335 ? -0.429 -0.104 14.197 1.00 88.12 335 THR A C 1
ATOM 2688 O O . THR A 1 335 ? -0.499 1.106 14.376 1.00 88.12 335 THR A O 1
ATOM 2691 N N . PRO A 1 336 ? -1.286 -0.942 14.808 1.00 91.62 336 PRO A N 1
ATOM 2692 C CA . PRO A 1 336 ? -2.250 -0.437 15.775 1.00 91.62 336 PRO A CA 1
ATOM 2693 C C . PRO A 1 336 ? -1.533 -0.031 17.070 1.00 91.62 336 PRO A C 1
ATOM 2695 O O . PRO A 1 336 ? -0.750 -0.836 17.600 1.00 91.62 336 PRO A O 1
ATOM 2698 N N . PRO A 1 337 ? -1.858 1.137 17.656 1.00 93.56 337 PRO A N 1
ATOM 2699 C CA . PRO A 1 337 ? -1.469 1.431 19.024 1.00 93.56 337 PRO A CA 1
ATOM 2700 C C . PRO A 1 337 ? -1.968 0.319 19.952 1.00 93.56 337 PRO A C 1
ATOM 2702 O O . PRO A 1 337 ? -3.074 -0.214 19.816 1.00 93.56 337 PRO A O 1
ATOM 2705 N N . HIS A 1 338 ? -1.139 -0.086 20.906 1.00 94.56 338 HIS A N 1
ATOM 2706 C CA . HIS A 1 338 ? -1.450 -1.242 21.729 1.00 94.56 338 HIS A CA 1
ATOM 2707 C C . HIS A 1 338 ? -2.307 -0.860 22.935 1.00 94.56 338 HIS A C 1
ATOM 2709 O O . HIS A 1 338 ? -1.881 -0.089 23.794 1.00 94.56 338 HIS A O 1
ATOM 2715 N N . LEU A 1 339 ? -3.487 -1.469 23.061 1.00 95.12 339 LEU A N 1
ATOM 2716 C CA . LEU A 1 339 ? -4.324 -1.350 24.252 1.00 95.12 339 LEU A CA 1
ATOM 2717 C C . LEU A 1 339 ? -3.715 -2.131 25.433 1.00 95.12 339 LEU A C 1
ATOM 2719 O O . LEU A 1 339 ? -3.957 -3.324 25.608 1.00 95.12 339 LEU A O 1
ATOM 2723 N N . ASP A 1 340 ? -2.949 -1.441 26.279 1.00 93.31 340 ASP A N 1
ATOM 2724 C CA . ASP A 1 340 ? -2.309 -2.022 27.467 1.00 93.31 340 ASP A CA 1
ATOM 2725 C C . ASP A 1 340 ? -3.335 -2.491 28.509 1.00 93.31 340 ASP A C 1
ATOM 2727 O O . ASP A 1 340 ? -3.182 -3.534 29.162 1.00 93.31 340 ASP A O 1
ATOM 2731 N N . ARG A 1 341 ? -4.362 -1.664 28.743 1.00 94.38 341 ARG A N 1
ATOM 2732 C CA . ARG A 1 341 ? -5.415 -1.943 29.723 1.00 94.38 341 ARG A CA 1
ATOM 2733 C C . ARG A 1 341 ? -6.665 -1.110 29.500 1.00 94.38 341 ARG A C 1
ATOM 2735 O O . ARG A 1 341 ? -6.594 0.053 29.120 1.00 94.38 341 ARG A O 1
ATOM 2742 N N . TRP A 1 342 ? -7.778 -1.671 29.946 1.00 96.56 342 TRP A N 1
ATOM 2743 C CA . TRP A 1 342 ? -9.021 -0.958 30.225 1.00 96.56 342 TRP A CA 1
ATOM 2744 C C . TRP A 1 342 ? -9.733 -1.556 31.441 1.00 96.56 342 TRP A C 1
ATOM 2746 O O . TRP A 1 342 ? -9.594 -2.739 31.783 1.00 96.56 342 TRP A O 1
ATOM 2756 N N . ARG A 1 343 ? -10.432 -0.700 32.178 1.00 95.06 343 ARG A N 1
ATOM 2757 C CA . ARG A 1 343 ? -11.074 -1.039 33.447 1.00 95.06 343 ARG A CA 1
ATOM 2758 C C . ARG A 1 343 ? -12.337 -0.230 33.610 1.00 95.06 343 ARG A C 1
ATOM 2760 O O . ARG A 1 343 ? -12.330 0.965 33.345 1.00 95.06 343 ARG A O 1
ATOM 2767 N N . VAL A 1 344 ? -13.369 -0.876 34.131 1.00 95.75 344 VAL A N 1
ATOM 2768 C CA . VAL A 1 344 ? -14.619 -0.222 34.506 1.00 95.75 344 VAL A CA 1
ATOM 2769 C C . VAL A 1 344 ? -14.907 -0.543 35.960 1.00 95.75 344 VAL A C 1
ATOM 2771 O O . VAL A 1 344 ? -15.026 -1.714 36.326 1.00 95.75 344 VAL A O 1
ATOM 2774 N N . THR A 1 345 ? -15.019 0.486 36.791 1.00 94.31 345 THR A N 1
ATOM 2775 C CA . THR A 1 345 ? -15.434 0.362 38.190 1.00 94.31 345 THR A CA 1
ATOM 2776 C C . THR A 1 345 ? -16.945 0.532 38.300 1.00 94.31 345 THR A C 1
ATOM 2778 O O . THR A 1 345 ? -17.548 1.380 37.636 1.00 94.31 345 THR A O 1
ATOM 2781 N N . TYR A 1 346 ? -17.583 -0.320 39.101 1.00 94.12 346 TYR A N 1
ATOM 2782 C CA . TYR A 1 346 ? -19.032 -0.316 39.289 1.00 94.12 346 TYR A CA 1
ATOM 2783 C C . TYR A 1 346 ? -19.436 -1.055 40.566 1.00 94.12 346 TYR A C 1
ATOM 2785 O O . TYR A 1 346 ? -18.752 -1.961 41.044 1.00 94.12 346 TYR A O 1
ATOM 2793 N N . GLU A 1 347 ? -20.597 -0.708 41.116 1.00 92.94 347 GLU A N 1
ATOM 2794 C CA . GLU A 1 347 ? -21.215 -1.543 42.143 1.00 92.94 347 GLU A CA 1
ATOM 2795 C C . GLU A 1 347 ? -21.951 -2.699 41.459 1.00 92.94 347 GLU A C 1
ATOM 2797 O O . GLU A 1 347 ? -22.938 -2.480 40.763 1.00 92.94 347 GLU A O 1
ATOM 2802 N N . GLY A 1 348 ? -21.477 -3.933 41.626 1.00 87.56 348 GLY A N 1
ATOM 2803 C CA . GLY A 1 348 ? -22.137 -5.110 41.057 1.00 87.56 348 GLY A CA 1
ATOM 2804 C C . GLY A 1 348 ? -23.476 -5.429 41.727 1.00 87.56 348 GLY A C 1
ATOM 2805 O O . GLY A 1 348 ? -23.730 -5.082 42.887 1.00 87.56 348 GLY A O 1
ATOM 2806 N N . VAL A 1 349 ? -24.342 -6.153 41.020 1.00 83.19 349 VAL A N 1
ATOM 2807 C CA . VAL A 1 349 ? -25.460 -6.832 41.688 1.00 83.19 349 VAL A CA 1
ATOM 2808 C C . VAL A 1 349 ? -24.922 -7.997 42.526 1.00 83.19 349 VAL A C 1
ATOM 2810 O O . VAL A 1 349 ? -24.040 -8.719 42.063 1.00 83.19 349 VAL A O 1
ATOM 2813 N N . PRO A 1 350 ? -25.404 -8.196 43.768 1.00 71.00 350 PRO A N 1
ATOM 2814 C CA . PRO A 1 350 ? -24.995 -9.339 44.561 1.00 71.00 350 PRO A CA 1
ATOM 2815 C C . PRO A 1 350 ? -25.390 -10.605 43.811 1.00 71.00 350 PRO A C 1
ATOM 2817 O O . PRO A 1 350 ? -26.577 -10.870 43.613 1.00 71.00 350 PRO A O 1
ATOM 2820 N N . GLU A 1 351 ? -24.395 -11.389 43.406 1.00 53.28 351 GLU A N 1
ATOM 2821 C CA . GLU A 1 351 ? -24.643 -12.763 43.011 1.00 53.28 351 GLU A CA 1
ATOM 2822 C C . GLU A 1 351 ? -25.187 -13.470 44.250 1.00 53.28 351 GLU A C 1
ATOM 2824 O O . GLU A 1 351 ? -24.471 -13.711 45.226 1.00 53.28 351 GLU A O 1
ATOM 2829 N N . ALA A 1 352 ? -26.488 -13.762 44.254 1.00 42.00 352 ALA A N 1
ATOM 2830 C CA . ALA A 1 352 ? -27.002 -14.759 45.166 1.00 42.00 352 ALA A CA 1
ATOM 2831 C C . ALA A 1 352 ? -26.229 -16.040 44.852 1.00 42.00 352 ALA A C 1
ATOM 2833 O O . ALA A 1 352 ? -26.422 -16.644 43.798 1.00 42.00 352 ALA A O 1
ATOM 2834 N N . ALA A 1 353 ? -25.319 -16.419 45.748 1.00 38.53 353 ALA A N 1
ATOM 2835 C CA . ALA A 1 353 ? -24.685 -17.720 45.745 1.00 38.53 353 ALA A CA 1
ATOM 2836 C C . ALA A 1 353 ? -25.790 -18.782 45.828 1.00 38.53 353 ALA A C 1
ATOM 2838 O O . ALA A 1 353 ? -26.208 -19.188 46.912 1.00 38.53 353 ALA A O 1
ATOM 2839 N N . LEU A 1 354 ? -26.300 -19.222 44.678 1.00 37.16 354 LEU A N 1
ATOM 2840 C CA . LEU A 1 354 ? -27.135 -20.407 44.580 1.00 37.16 354 LEU A CA 1
ATOM 2841 C C . LEU A 1 354 ? -26.209 -21.619 44.685 1.00 37.16 354 LEU A C 1
ATOM 2843 O O . LEU A 1 354 ? -25.689 -22.142 43.707 1.00 37.16 354 LEU A O 1
ATOM 2847 N N . HIS A 1 355 ? -25.930 -21.936 45.947 1.00 35.19 355 HIS A N 1
ATOM 2848 C CA . HIS A 1 355 ? -26.111 -23.244 46.564 1.00 35.19 355 HIS A CA 1
ATOM 2849 C C . HIS A 1 355 ? -25.672 -24.469 45.728 1.00 35.19 355 HIS A C 1
ATOM 2851 O O . HIS A 1 355 ? -26.319 -24.799 44.734 1.00 35.19 355 HIS A O 1
ATOM 2857 N N . PRO A 1 356 ? -24.651 -25.241 46.161 1.00 39.12 356 PRO A N 1
ATOM 2858 C CA . PRO A 1 356 ? -24.552 -26.625 45.721 1.00 39.12 356 PRO A CA 1
ATOM 2859 C C . PRO A 1 356 ? -25.780 -27.383 46.255 1.00 39.12 356 PRO A C 1
ATOM 2861 O O . PRO A 1 356 ? -26.285 -27.056 47.329 1.00 39.12 356 PRO A O 1
ATOM 2864 N N . PHE A 1 357 ? -26.209 -28.404 45.517 1.00 33.94 357 PHE A N 1
ATOM 2865 C CA . PHE A 1 357 ? -27.358 -29.300 45.733 1.00 33.94 357 PHE A CA 1
ATOM 2866 C C . PHE A 1 357 ? -28.629 -28.958 44.943 1.00 33.94 357 PHE A C 1
ATOM 2868 O O . PHE A 1 357 ? -29.404 -28.066 45.284 1.00 33.94 357 PHE A O 1
ATOM 2875 N N . GLY A 1 358 ? -28.818 -29.790 43.919 1.00 34.81 358 GLY A N 1
ATOM 2876 C CA . GLY A 1 358 ? -29.992 -30.014 43.091 1.00 34.81 358 GLY A CA 1
ATOM 2877 C C . GLY A 1 358 ? -29.663 -31.166 42.159 1.00 34.81 358 GLY A C 1
ATOM 2878 O O . GLY A 1 358 ? -29.212 -30.859 41.037 1.00 34.81 358 GLY A O 1
#

Sequence (358 aa):
VYYWRVSPDSTIAQGYRWRQSSFVFLPQETGGWNQSHFFQFSRDEFVNTELPEDTRRLKYIDDVIDLKIQNCIYDFPSRIPRYYRGNEALGSYIGSLITNTVKAGVFIAVLDTVNILPIPSDGAGQYGEDYGPAGFNGYIFKTDDVTQRGEVIDFLESIEPGNYVVFFTVQRSENDNYLPEDWAADATVLGTDLYQVLAAQGATLVQDLPQLGARPYSLFFRKDDPSYPVQETIAELDELTQQSSAVAGNWFTGTVGSTLIGPAKSWQYLHWQVDGYEPATDQYFLQIEGIRPDGSDTLLIDQLLQADTSLQELDAALYPQLRLIYDSEDQTFKTPPHLDRWRVTYEGVPEAALHPFG

Radius of gyration: 30.13 Å; chains: 1; bounding box: 65×58×83 Å